Protein AF-A0A9D4DBZ0-F1 (afdb_monomer_lite)

Secondary structure (DSSP, 8-state):
-HHHHHHHHHHHHHHHHHHHHHHHHHHHHHHHHHHHHHHHHHHHHHH-TTTSSGGGS-TTT---SEEEEE-TTS-EEEEEE-HHHHHHHSS--------------------------------------------------PPPPGGGGG-SS--HHHHHHHHHHHHHHHHHHHHHHHHHHHHHHHHHHHHHHHHHHHHHHHT-

Structure (mmCIF, N/CA/C/O backbone):
data_AF-A0A9D4DBZ0-F1
#
_entry.id   AF-A0A9D4DBZ0-F1
#
loop_
_atom_site.group_PDB
_atom_site.id
_atom_site.type_symbol
_atom_site.label_atom_id
_atom_site.label_alt_id
_atom_site.label_comp_id
_atom_site.label_asym_id
_atom_site.label_entity_id
_atom_site.label_seq_id
_atom_site.pdbx_PDB_ins_code
_atom_site.Cartn_x
_atom_site.Cartn_y
_atom_site.Cartn_z
_atom_site.occupancy
_atom_site.B_iso_or_equiv
_atom_site.auth_seq_id
_atom_site.auth_comp_id
_atom_site.auth_asym_id
_atom_site.auth_atom_id
_atom_site.pdbx_PDB_model_num
ATOM 1 N N . MET A 1 1 ? -20.854 -2.679 34.963 1.00 77.31 1 MET A N 1
ATOM 2 C CA . MET A 1 1 ? -20.538 -1.425 34.238 1.00 77.31 1 MET A CA 1
ATOM 3 C C . MET A 1 1 ? -19.042 -1.269 33.956 1.00 77.31 1 MET A C 1
ATOM 5 O O . MET A 1 1 ? -18.694 -0.855 32.855 1.00 77.31 1 MET A O 1
ATOM 9 N N . ASP A 1 2 ? -18.168 -1.607 34.908 1.00 85.31 2 ASP A N 1
ATOM 10 C CA . ASP A 1 2 ? -16.726 -1.326 34.812 1.00 85.31 2 ASP A CA 1
ATOM 11 C C . ASP A 1 2 ? -15.999 -2.065 33.683 1.00 85.31 2 ASP A C 1
ATOM 13 O O . ASP A 1 2 ? -15.123 -1.484 33.045 1.00 85.31 2 ASP A O 1
ATOM 17 N N . ASP A 1 3 ? -16.391 -3.300 33.372 1.00 90.06 3 ASP A N 1
ATOM 18 C CA . ASP A 1 3 ? -15.728 -4.081 32.318 1.00 90.06 3 ASP A CA 1
ATOM 19 C C . ASP A 1 3 ? -15.963 -3.499 30.916 1.00 90.06 3 ASP A C 1
ATOM 21 O O . ASP A 1 3 ? -15.026 -3.400 30.128 1.00 90.06 3 ASP A O 1
ATOM 25 N N . VAL A 1 4 ? -17.170 -2.992 30.636 1.00 90.81 4 VAL A N 1
ATOM 26 C CA . VAL A 1 4 ? -17.481 -2.310 29.364 1.00 90.81 4 VAL A CA 1
ATOM 27 C C . VAL A 1 4 ? -16.692 -1.006 29.236 1.00 90.81 4 VAL A C 1
ATOM 29 O O . VAL A 1 4 ? -16.272 -0.643 28.142 1.00 90.81 4 VAL A O 1
ATOM 32 N N . CYS A 1 5 ? -16.461 -0.290 30.342 1.00 90.56 5 CYS A N 1
ATOM 33 C CA . CYS A 1 5 ? -15.616 0.905 30.329 1.00 90.56 5 CYS A CA 1
ATOM 34 C C . CYS A 1 5 ? -14.161 0.559 29.985 1.00 90.56 5 CYS A C 1
ATOM 36 O O . CYS A 1 5 ? -13.597 1.195 29.101 1.00 90.56 5 CYS A O 1
ATOM 38 N N . LYS A 1 6 ? -13.594 -0.482 30.610 1.00 94.25 6 LYS A N 1
ATOM 39 C CA . LYS A 1 6 ? -12.229 -0.949 30.314 1.00 94.25 6 LYS A CA 1
ATOM 40 C C . LYS A 1 6 ? -12.078 -1.404 28.863 1.00 94.25 6 LYS A C 1
ATOM 42 O O . LYS A 1 6 ? -11.065 -1.110 28.227 1.00 94.25 6 LYS A O 1
ATOM 47 N N . GLU A 1 7 ? -13.073 -2.109 28.326 1.00 92.94 7 GLU A N 1
ATOM 48 C CA . GLU A 1 7 ? -13.046 -2.539 26.927 1.00 92.94 7 GLU A CA 1
ATOM 49 C C . GLU A 1 7 ? -13.121 -1.340 25.972 1.00 92.94 7 GLU A C 1
ATOM 51 O O . GLU A 1 7 ? -12.382 -1.290 24.991 1.00 92.94 7 GLU A O 1
ATOM 56 N N . LEU A 1 8 ? -13.950 -0.340 26.285 1.00 93.62 8 LEU A N 1
ATOM 57 C CA . LEU A 1 8 ? -14.052 0.887 25.499 1.00 93.62 8 LEU A CA 1
ATOM 58 C C . LEU A 1 8 ? -12.714 1.641 25.455 1.00 93.62 8 LEU A C 1
ATOM 60 O O . LEU A 1 8 ? -12.279 2.048 24.378 1.00 93.62 8 LEU A O 1
ATOM 64 N N . ASP A 1 9 ? -12.042 1.773 26.600 1.00 95.88 9 ASP A N 1
ATOM 65 C CA . ASP A 1 9 ? -10.727 2.413 26.691 1.00 95.88 9 ASP A CA 1
ATOM 66 C C . ASP A 1 9 ? -9.676 1.630 25.889 1.00 95.88 9 ASP A C 1
ATOM 68 O O . ASP A 1 9 ? -8.886 2.218 25.151 1.00 95.88 9 ASP A O 1
ATOM 72 N N . THR A 1 10 ? -9.719 0.296 25.953 1.00 95.88 10 THR A N 1
ATOM 73 C CA . THR A 1 10 ? -8.821 -0.579 25.180 1.00 95.88 10 THR A CA 1
ATOM 74 C C . THR A 1 10 ? -9.005 -0.382 23.673 1.00 95.88 10 THR A C 1
ATOM 76 O O . THR A 1 10 ? -8.023 -0.226 22.950 1.00 95.88 10 THR A O 1
ATOM 79 N N . VAL A 1 11 ? -10.253 -0.324 23.192 1.00 95.94 11 VAL A N 1
ATOM 80 C CA . VAL A 1 11 ? -10.560 -0.090 21.769 1.00 95.94 11 VAL A CA 1
ATOM 81 C C . VAL A 1 11 ? -10.078 1.287 21.311 1.00 95.94 11 VAL A C 1
ATOM 83 O O . VAL A 1 11 ? -9.561 1.418 20.203 1.00 95.94 11 VAL A O 1
ATOM 86 N N . VAL A 1 12 ? -10.210 2.316 22.151 1.00 96.06 12 VAL A N 1
ATOM 87 C CA . VAL A 1 12 ? -9.731 3.670 21.831 1.00 96.06 12 VAL A CA 1
ATOM 88 C C . VAL A 1 12 ? -8.207 3.710 21.723 1.00 96.06 12 VAL A C 1
ATOM 90 O O . VAL A 1 12 ? -7.678 4.308 20.785 1.00 96.06 12 VAL A O 1
ATOM 93 N N . LEU A 1 13 ? -7.491 3.054 22.639 1.00 96.50 13 LEU A N 1
ATOM 94 C CA . LEU A 1 13 ? -6.032 2.956 22.568 1.00 96.50 13 LEU A CA 1
ATOM 95 C C . LEU A 1 13 ? -5.583 2.232 21.293 1.00 96.50 13 LEU A C 1
ATOM 97 O O . LEU A 1 13 ? -4.720 2.732 20.571 1.00 96.50 13 LEU A O 1
ATOM 101 N N . GLU A 1 14 ? -6.219 1.103 20.970 1.00 95.88 14 GLU A N 1
ATOM 102 C CA . GLU A 1 14 ? -5.941 0.350 19.744 1.00 95.88 14 GLU A CA 1
ATOM 103 C C . GLU A 1 14 ? -6.233 1.177 18.481 1.00 95.88 14 GLU A C 1
ATOM 105 O O . GLU A 1 14 ? -5.479 1.125 17.504 1.00 95.88 14 GLU A O 1
ATOM 110 N N . PHE A 1 15 ? -7.295 1.986 18.502 1.00 96.88 15 PHE A N 1
ATOM 111 C CA . PHE A 1 15 ? -7.640 2.891 17.410 1.00 96.88 15 PHE A CA 1
ATOM 112 C C . PHE A 1 15 ? -6.545 3.935 17.174 1.00 96.88 15 PHE A C 1
ATOM 114 O O . PHE A 1 15 ? -6.101 4.100 16.039 1.00 96.88 15 PHE A O 1
ATOM 121 N N . PHE A 1 16 ? -6.067 4.611 18.224 1.00 97.62 16 PHE A N 1
ATOM 122 C CA . PHE A 1 16 ? -5.008 5.617 18.084 1.00 97.62 16 PHE A CA 1
ATOM 123 C C . PHE A 1 16 ? -3.669 5.016 17.652 1.00 97.62 16 PHE A C 1
ATOM 125 O O . PHE A 1 16 ? -2.957 5.626 16.850 1.00 97.62 16 PHE A O 1
ATOM 132 N N . GLN A 1 17 ? -3.344 3.810 18.121 1.00 96.69 17 GLN A N 1
ATOM 133 C CA . GLN A 1 17 ? -2.160 3.094 17.656 1.00 96.69 17 GLN A CA 1
ATOM 134 C C . GLN A 1 17 ? -2.272 2.764 16.161 1.00 96.69 17 GLN A C 1
ATOM 136 O O . GLN A 1 17 ? -1.402 3.143 15.381 1.00 96.69 17 GLN A O 1
ATOM 141 N N . THR A 1 18 ? -3.399 2.182 15.741 1.00 94.56 18 THR A N 1
ATOM 142 C CA . THR A 1 18 ? -3.659 1.864 14.326 1.00 94.56 18 THR A CA 1
ATOM 143 C C . THR A 1 18 ? -3.654 3.121 13.448 1.00 94.56 18 THR A C 1
ATOM 145 O O . THR A 1 18 ? -3.205 3.086 12.304 1.00 94.56 18 THR A O 1
ATOM 148 N N . LEU A 1 19 ? -4.143 4.250 13.968 1.00 97.44 19 LEU A N 1
ATOM 149 C CA . LEU A 1 19 ? -4.155 5.528 13.259 1.00 97.44 19 LEU A CA 1
ATOM 150 C C . LEU A 1 19 ? -2.736 6.074 13.055 1.00 97.44 19 LEU A C 1
ATOM 152 O O . LEU A 1 19 ? -2.432 6.620 11.997 1.00 97.44 19 LEU A O 1
ATOM 156 N N . THR A 1 20 ? -1.868 5.901 14.050 1.00 97.62 20 THR A N 1
ATOM 157 C CA . THR A 1 20 ? -0.453 6.277 13.947 1.00 97.62 20 THR A CA 1
ATOM 158 C C . THR A 1 20 ? 0.241 5.438 12.875 1.00 97.62 20 THR A C 1
ATOM 160 O O . THR A 1 20 ? 0.857 5.999 11.969 1.00 97.62 20 THR A O 1
ATOM 163 N N . ASP A 1 21 ? 0.043 4.117 12.901 1.00 95.62 21 ASP A N 1
ATOM 164 C CA . ASP A 1 21 ? 0.584 3.200 11.890 1.00 95.62 21 ASP A CA 1
ATOM 165 C C . ASP A 1 21 ? 0.079 3.551 10.479 1.00 95.62 21 ASP A C 1
ATOM 167 O O . ASP A 1 21 ? 0.836 3.521 9.507 1.00 95.62 21 ASP A O 1
ATOM 171 N N . PHE A 1 22 ? -1.196 3.937 10.360 1.00 96.62 22 PHE A N 1
ATOM 172 C CA . PHE A 1 22 ? -1.794 4.380 9.100 1.00 96.62 22 PHE A CA 1
ATOM 173 C C . PHE A 1 22 ? -1.080 5.605 8.521 1.00 96.62 22 PHE A C 1
ATOM 175 O O . PHE A 1 22 ? -0.760 5.609 7.332 1.00 96.62 22 PHE A O 1
ATOM 182 N N . TYR A 1 23 ? -0.805 6.626 9.338 1.00 97.50 23 TYR A N 1
ATOM 183 C CA . TYR A 1 23 ? -0.098 7.819 8.869 1.00 97.50 23 TYR A CA 1
ATOM 184 C C . TYR A 1 23 ? 1.347 7.519 8.468 1.00 97.50 23 TYR A C 1
ATOM 186 O O . TYR A 1 23 ? 1.793 8.000 7.426 1.00 97.50 23 TYR A O 1
ATOM 194 N N . MET A 1 24 ? 2.053 6.682 9.235 1.00 96.81 24 MET A N 1
ATOM 195 C CA . MET A 1 24 ? 3.421 6.271 8.900 1.00 96.81 24 MET A CA 1
ATOM 196 C C . MET A 1 24 ? 3.479 5.526 7.558 1.00 96.81 24 MET A C 1
ATOM 198 O O . MET A 1 24 ? 4.320 5.819 6.707 1.00 96.81 24 MET A O 1
ATOM 202 N N . GLU A 1 25 ? 2.559 4.586 7.325 1.00 94.81 25 GLU A N 1
ATOM 203 C CA . GLU A 1 25 ? 2.527 3.841 6.064 1.00 94.81 25 GLU A CA 1
ATOM 204 C C . GLU A 1 25 ? 2.063 4.729 4.892 1.00 94.81 25 GLU A C 1
ATOM 206 O O . GLU A 1 25 ? 2.541 4.569 3.770 1.00 94.81 25 GLU A O 1
ATOM 211 N N . GLN A 1 26 ? 1.195 5.718 5.137 1.00 96.44 26 GLN A N 1
ATOM 212 C CA . GLN A 1 26 ? 0.797 6.705 4.130 1.00 96.44 26 GLN A CA 1
ATOM 213 C C . GLN A 1 26 ? 1.967 7.604 3.698 1.00 96.44 26 GLN A C 1
ATOM 215 O O . GLN A 1 26 ? 2.099 7.912 2.509 1.00 96.44 26 GLN A O 1
ATOM 220 N N . GLU A 1 27 ? 2.822 8.016 4.633 1.00 97.38 27 GLU A N 1
ATOM 221 C CA . GLU A 1 27 ? 4.031 8.785 4.326 1.00 97.38 27 GLU A CA 1
ATOM 222 C C . GLU A 1 27 ? 4.986 7.969 3.448 1.00 97.38 27 GLU A C 1
ATOM 224 O O . GLU A 1 27 ? 5.351 8.408 2.354 1.00 97.38 27 GLU A O 1
ATOM 229 N N . LYS A 1 28 ? 5.274 6.728 3.851 1.00 95.75 28 LYS A N 1
ATOM 230 C CA . LYS A 1 28 ? 6.096 5.774 3.091 1.00 95.75 28 LYS A CA 1
ATOM 231 C C . LYS A 1 28 ? 5.542 5.492 1.688 1.00 95.75 28 LYS A C 1
ATOM 233 O O . LYS A 1 28 ? 6.294 5.444 0.707 1.00 95.75 28 LYS A O 1
ATOM 238 N N . LEU A 1 29 ? 4.224 5.336 1.557 1.00 96.12 29 LEU A N 1
ATOM 239 C CA . LEU A 1 29 ? 3.552 5.228 0.261 1.00 96.12 29 LEU A CA 1
ATOM 240 C C . LEU A 1 29 ? 3.847 6.460 -0.608 1.00 96.12 29 LEU A C 1
ATOM 242 O O . LEU A 1 29 ? 4.199 6.330 -1.781 1.00 96.12 29 LEU A O 1
ATOM 246 N N . GLY A 1 30 ? 3.729 7.656 -0.028 1.00 97.12 30 GLY A N 1
ATOM 247 C CA . GLY A 1 30 ? 3.997 8.919 -0.708 1.00 97.12 30 GLY A CA 1
ATOM 248 C C . GLY A 1 30 ? 5.454 9.070 -1.149 1.00 97.12 30 GLY A C 1
ATOM 249 O O . GLY A 1 30 ? 5.710 9.528 -2.263 1.00 97.12 30 GLY A O 1
ATOM 250 N N . GLU A 1 31 ? 6.412 8.679 -0.313 1.00 97.25 31 GLU A N 1
ATOM 251 C CA . GLU A 1 31 ? 7.843 8.722 -0.633 1.00 97.25 31 GLU A CA 1
ATOM 252 C C . GLU A 1 31 ? 8.206 7.786 -1.788 1.00 97.25 31 GLU A C 1
ATOM 254 O O . GLU A 1 31 ? 8.810 8.219 -2.775 1.00 97.25 31 GLU A O 1
ATOM 259 N N . THR A 1 32 ? 7.783 6.521 -1.705 1.00 96.00 32 THR A N 1
ATOM 260 C CA . THR A 1 32 ? 8.048 5.530 -2.760 1.00 96.00 32 THR A CA 1
ATOM 261 C C . THR A 1 32 ? 7.405 5.935 -4.084 1.00 96.00 32 THR A C 1
ATOM 263 O O . THR A 1 32 ? 8.048 5.845 -5.129 1.00 96.00 32 THR A O 1
ATOM 266 N N . LEU A 1 33 ? 6.186 6.486 -4.047 1.00 97.31 33 LEU A N 1
ATOM 267 C CA . LEU A 1 33 ? 5.501 6.975 -5.241 1.00 97.31 33 LEU A CA 1
ATOM 268 C C . LEU A 1 33 ? 6.254 8.143 -5.894 1.00 97.31 33 LEU A C 1
ATOM 270 O O . LEU A 1 33 ? 6.448 8.152 -7.111 1.00 97.31 33 LEU A O 1
ATOM 274 N N . LYS A 1 34 ? 6.709 9.121 -5.099 1.00 98.12 34 LYS A N 1
ATOM 275 C CA . LYS A 1 34 ? 7.508 10.253 -5.599 1.00 98.12 34 LYS A CA 1
ATOM 276 C C . LYS A 1 34 ? 8.813 9.771 -6.231 1.00 98.12 34 LYS A C 1
ATOM 278 O O . LYS A 1 34 ? 9.145 10.217 -7.329 1.00 98.12 34 LYS A O 1
ATOM 283 N N . SER A 1 35 ? 9.518 8.845 -5.576 1.00 97.12 35 SER A N 1
ATOM 284 C CA . SER A 1 35 ? 10.743 8.239 -6.115 1.00 97.12 35 SER A CA 1
ATOM 285 C C . SER A 1 35 ? 10.480 7.528 -7.445 1.00 97.12 35 SER A C 1
ATOM 287 O O . SER A 1 35 ? 11.157 7.804 -8.439 1.00 97.12 35 SER A O 1
ATOM 289 N N . GLY A 1 36 ? 9.432 6.700 -7.509 1.00 96.62 36 GLY A N 1
ATOM 290 C CA . GLY A 1 36 ? 9.048 5.970 -8.716 1.00 96.62 36 GLY A CA 1
ATOM 291 C C . GLY A 1 36 ? 8.726 6.893 -9.891 1.00 96.62 36 GLY A C 1
ATOM 292 O O . GLY A 1 36 ? 9.236 6.685 -10.996 1.00 96.62 36 GLY A O 1
ATOM 293 N N . LEU A 1 37 ? 7.957 7.961 -9.653 1.00 96.12 37 LEU A N 1
ATOM 294 C CA . LEU A 1 37 ? 7.622 8.972 -10.664 1.00 96.12 37 LEU A CA 1
ATOM 295 C C . LEU A 1 37 ? 8.847 9.783 -11.117 1.00 96.12 37 LEU A C 1
ATOM 297 O O . LEU A 1 37 ? 8.998 10.070 -12.311 1.00 96.12 37 LEU A O 1
ATOM 301 N N . LEU A 1 38 ? 9.746 10.133 -10.195 1.00 96.69 38 LEU A N 1
ATOM 302 C CA . LEU A 1 38 ? 10.986 10.842 -10.514 1.00 96.69 38 LEU A CA 1
ATOM 303 C C . LEU A 1 38 ? 11.916 9.974 -11.371 1.00 96.69 38 LEU A C 1
ATOM 305 O O . LEU A 1 38 ? 12.432 10.434 -12.391 1.00 96.69 38 LEU A O 1
ATOM 309 N N . ASN A 1 39 ? 12.098 8.709 -10.996 1.00 95.25 39 ASN A N 1
ATOM 310 C CA . ASN A 1 39 ? 12.925 7.753 -11.728 1.00 95.25 39 ASN A CA 1
ATOM 311 C C . ASN A 1 39 ? 12.340 7.432 -13.113 1.00 95.25 39 ASN A C 1
ATOM 313 O O . ASN A 1 39 ? 13.080 7.387 -14.099 1.00 95.25 39 ASN A O 1
ATOM 317 N N . MET A 1 40 ? 11.012 7.350 -13.232 1.00 93.19 40 MET A N 1
ATOM 318 C CA . MET A 1 40 ? 10.332 7.260 -14.528 1.00 93.19 40 MET A CA 1
ATOM 319 C C . MET A 1 40 ? 10.620 8.488 -15.403 1.00 93.19 40 MET A C 1
ATOM 321 O O . MET A 1 40 ? 10.917 8.363 -16.591 1.00 93.19 40 MET A O 1
ATOM 325 N N . SER A 1 41 ? 10.578 9.686 -14.815 1.00 93.44 41 SER A N 1
ATOM 326 C CA . SER A 1 41 ? 10.865 10.939 -15.523 1.00 93.44 41 SER A CA 1
ATOM 327 C C . SER A 1 41 ? 12.320 11.001 -16.001 1.00 93.44 41 SER A C 1
ATOM 329 O O . SER A 1 41 ? 12.577 11.365 -17.149 1.00 93.44 41 SER A O 1
ATOM 331 N N . ARG A 1 42 ? 13.276 10.558 -15.171 1.00 93.44 42 ARG A N 1
ATOM 332 C CA . ARG A 1 42 ? 14.695 10.414 -15.546 1.00 93.44 42 ARG A CA 1
ATOM 333 C C . ARG A 1 42 ? 14.890 9.425 -16.696 1.00 93.44 42 ARG A C 1
ATOM 335 O O . ARG A 1 42 ? 15.644 9.713 -17.623 1.00 93.44 42 ARG A O 1
ATOM 342 N N . ALA A 1 43 ? 14.185 8.292 -16.677 1.00 92.50 43 ALA A N 1
ATOM 343 C CA . ALA A 1 43 ? 14.220 7.327 -17.774 1.00 92.50 43 ALA A CA 1
ATOM 344 C C . ALA A 1 43 ? 13.701 7.934 -19.087 1.00 92.50 43 ALA A C 1
ATOM 346 O O . ALA A 1 43 ? 14.362 7.813 -20.117 1.00 92.50 43 ALA A O 1
ATOM 347 N N . ARG A 1 44 ? 12.573 8.658 -19.049 1.00 91.94 44 ARG A N 1
ATOM 348 C CA . ARG A 1 44 ? 12.021 9.366 -20.222 1.00 91.94 44 ARG A CA 1
ATOM 349 C C . ARG A 1 44 ? 12.951 10.449 -20.749 1.00 91.94 44 ARG A C 1
ATOM 351 O O . ARG A 1 44 ? 13.049 10.625 -21.959 1.00 91.94 44 ARG A O 1
ATOM 358 N N . TYR A 1 45 ? 13.645 11.154 -19.862 1.00 92.25 45 TYR A N 1
ATOM 359 C CA . TYR A 1 45 ? 14.656 12.127 -20.260 1.00 92.25 45 TYR A CA 1
ATOM 360 C C . TYR A 1 45 ? 15.832 11.451 -20.980 1.00 92.25 45 TYR A C 1
ATOM 362 O O . TYR A 1 45 ? 16.261 11.919 -22.030 1.00 92.25 45 TYR A O 1
ATOM 370 N N . SER A 1 46 ? 16.312 10.318 -20.458 1.00 90.06 46 SER A N 1
ATOM 371 C CA . SER A 1 46 ? 17.454 9.597 -21.030 1.00 90.06 46 SER A CA 1
ATOM 372 C C . SER A 1 46 ? 17.137 8.860 -22.334 1.00 90.06 46 SER A C 1
ATOM 374 O O . SER A 1 46 ? 17.999 8.796 -23.204 1.00 90.06 46 SER A O 1
ATOM 376 N N . MET A 1 47 ? 15.953 8.254 -22.460 1.00 87.88 47 MET A N 1
ATOM 377 C CA . MET A 1 47 ? 15.574 7.444 -23.632 1.00 87.88 47 MET A CA 1
ATOM 378 C C . MET A 1 47 ? 14.835 8.245 -24.709 1.00 87.88 47 MET A C 1
ATOM 380 O O . MET A 1 47 ? 14.663 7.764 -25.826 1.00 87.88 47 MET A O 1
ATOM 384 N N . GLY A 1 48 ? 14.364 9.447 -24.376 1.00 85.56 48 GLY A N 1
ATOM 385 C CA . GLY A 1 48 ? 13.431 10.212 -25.192 1.00 85.56 48 GLY A CA 1
ATOM 386 C C . GLY A 1 48 ? 11.974 9.983 -24.778 1.00 85.56 48 GLY A C 1
ATOM 387 O O . GLY A 1 48 ? 11.569 8.916 -24.310 1.00 85.56 48 GLY A O 1
ATOM 388 N N . THR A 1 49 ? 11.151 11.012 -24.968 1.00 79.25 49 THR A N 1
ATOM 389 C CA . THR A 1 49 ? 9.777 11.084 -24.442 1.00 79.25 49 THR A CA 1
ATOM 390 C C . THR A 1 49 ? 8.825 10.024 -25.002 1.00 79.25 49 THR A C 1
ATOM 392 O O . THR A 1 49 ? 7.852 9.696 -24.319 1.00 79.25 49 THR A O 1
ATOM 395 N N . GLN A 1 50 ? 9.134 9.483 -26.187 1.00 82.50 50 GLN A N 1
ATOM 396 C CA . GLN A 1 50 ? 8.372 8.459 -26.920 1.00 82.50 50 GLN A CA 1
ATOM 397 C C . GLN A 1 50 ? 8.779 7.017 -26.580 1.00 82.50 50 GLN A C 1
ATOM 399 O O . GLN A 1 50 ? 8.118 6.065 -26.991 1.00 82.50 50 GLN A O 1
ATOM 404 N N . ALA A 1 51 ? 9.896 6.831 -25.870 1.00 79.38 51 ALA A N 1
ATOM 405 C CA . ALA A 1 51 ? 10.440 5.502 -25.613 1.00 79.38 51 ALA A CA 1
ATOM 406 C C . ALA A 1 51 ? 9.683 4.768 -24.499 1.00 79.38 51 ALA A C 1
ATOM 408 O O . ALA A 1 51 ? 9.446 3.574 -24.619 1.00 79.38 51 ALA A O 1
ATOM 409 N N . VAL A 1 52 ? 9.262 5.478 -23.448 1.00 82.38 52 VAL A N 1
ATOM 410 C CA . VAL A 1 52 ? 8.461 4.926 -22.343 1.00 82.38 52 VAL A CA 1
ATOM 411 C C . VAL A 1 52 ? 7.034 5.448 -22.490 1.00 82.38 52 VAL A C 1
ATOM 413 O O . VAL A 1 52 ? 6.681 6.502 -21.960 1.00 82.38 52 VAL A O 1
ATOM 416 N N . THR A 1 53 ? 6.241 4.779 -23.324 1.00 85.06 53 THR A N 1
ATOM 417 C CA . THR A 1 53 ? 4.839 5.122 -23.620 1.00 85.06 53 THR A CA 1
ATOM 418 C C . THR A 1 53 ? 4.015 3.844 -23.751 1.00 85.06 53 THR A C 1
ATOM 420 O O . THR A 1 53 ? 4.561 2.788 -24.065 1.00 85.06 53 THR A O 1
ATOM 423 N N . ILE A 1 54 ? 2.707 3.945 -23.500 1.00 85.44 54 ILE A N 1
ATOM 424 C CA . ILE A 1 54 ? 1.761 2.818 -23.514 1.00 85.44 54 ILE A CA 1
ATOM 425 C C . ILE A 1 54 ? 1.778 2.078 -24.859 1.00 85.44 54 ILE A C 1
ATOM 427 O O . ILE A 1 54 ? 1.676 0.859 -24.867 1.00 85.44 54 ILE A O 1
ATOM 431 N N . ASP A 1 55 ? 2.025 2.773 -25.971 1.00 86.25 55 ASP A N 1
ATOM 432 C CA . ASP A 1 55 ? 2.119 2.180 -27.315 1.00 86.25 55 ASP A CA 1
ATOM 433 C C . ASP A 1 55 ? 3.217 1.113 -27.459 1.00 86.25 55 ASP A C 1
ATOM 435 O O . ASP A 1 55 ? 3.197 0.323 -28.400 1.00 86.25 55 ASP A O 1
ATOM 439 N N . LYS A 1 56 ? 4.207 1.090 -26.554 1.00 84.50 56 LYS A N 1
ATOM 440 C CA . LYS A 1 56 ? 5.253 0.055 -26.529 1.00 84.50 56 LYS A CA 1
ATOM 441 C C . LYS A 1 56 ? 4.821 -1.208 -25.792 1.00 84.50 56 LYS A C 1
ATOM 443 O O . LYS A 1 56 ? 5.424 -2.256 -26.003 1.00 84.50 56 LYS A O 1
ATOM 448 N N . CYS A 1 57 ? 3.788 -1.130 -24.958 1.00 85.25 57 CYS A N 1
ATOM 449 C CA . CYS A 1 57 ? 3.272 -2.272 -24.221 1.00 85.25 57 CYS A CA 1
ATOM 450 C C . CYS A 1 57 ? 2.446 -3.169 -25.152 1.00 85.25 57 CYS A C 1
ATOM 452 O O . CYS A 1 57 ? 1.441 -2.747 -25.722 1.00 85.25 57 CYS A O 1
ATOM 454 N N . ASP A 1 58 ? 2.844 -4.433 -25.284 1.00 83.75 58 ASP A N 1
ATOM 455 C CA . ASP A 1 58 ? 2.067 -5.420 -26.033 1.00 83.75 58 ASP A CA 1
ATOM 456 C C . ASP A 1 58 ?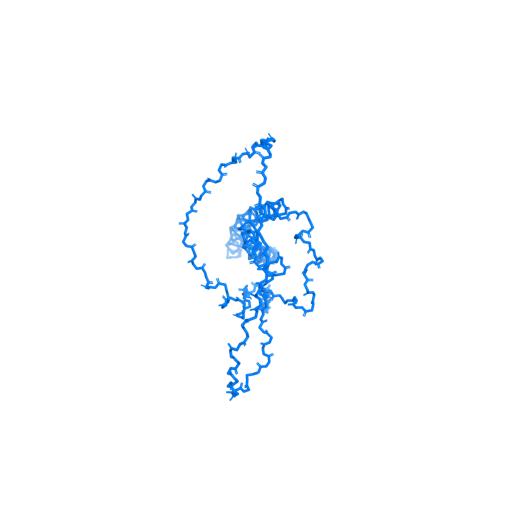 0.902 -5.929 -25.169 1.00 83.75 58 ASP A C 1
ATOM 458 O O . ASP A 1 58 ? 1.072 -6.809 -24.320 1.00 83.75 58 ASP A O 1
ATOM 462 N N . ASN A 1 59 ? -0.298 -5.389 -25.406 1.00 82.75 59 ASN A N 1
ATOM 463 C CA . ASN A 1 59 ? -1.515 -5.763 -24.677 1.00 82.75 59 ASN A CA 1
ATOM 464 C C . ASN A 1 59 ? -1.822 -7.268 -24.742 1.00 82.75 59 ASN A C 1
ATOM 466 O O . ASN A 1 59 ? -2.400 -7.805 -23.801 1.00 82.75 59 ASN A O 1
ATOM 470 N N . SER A 1 60 ? -1.417 -7.973 -25.807 1.00 83.25 60 SER A N 1
ATOM 471 C CA . SER A 1 60 ? -1.640 -9.420 -25.920 1.00 83.25 60 SER A CA 1
ATOM 472 C C . SER A 1 60 ? -0.717 -10.236 -25.009 1.00 83.25 60 SER A C 1
ATOM 474 O O . SER A 1 60 ? -1.008 -11.406 -24.734 1.00 83.25 60 SER A O 1
ATOM 476 N N . LYS A 1 61 ? 0.409 -9.657 -24.581 1.00 79.81 61 LYS A N 1
ATOM 477 C CA . LYS A 1 61 ? 1.406 -10.287 -23.703 1.00 79.81 61 LYS A CA 1
ATOM 478 C C . LYS A 1 61 ? 1.386 -9.715 -22.288 1.00 79.81 61 LYS A C 1
ATOM 480 O O . LYS A 1 61 ? 2.079 -10.244 -21.421 1.00 79.81 61 LYS A O 1
ATOM 485 N N . MET A 1 62 ? 0.606 -8.662 -22.042 1.00 81.75 62 MET A N 1
ATOM 486 C CA . MET A 1 62 ? 0.509 -8.035 -20.734 1.00 81.75 62 MET A CA 1
ATOM 487 C C . MET A 1 62 ? -0.219 -8.941 -19.742 1.00 81.75 62 MET A C 1
ATOM 489 O O . MET A 1 62 ? -1.406 -9.230 -19.874 1.00 81.75 62 MET A O 1
ATOM 493 N N . VAL A 1 63 ? 0.512 -9.370 -18.715 1.00 82.25 63 VAL A N 1
ATOM 494 C CA . VAL A 1 63 ? -0.006 -10.172 -17.605 1.00 82.25 63 VAL A CA 1
ATOM 495 C C . VAL A 1 63 ? 0.288 -9.439 -16.303 1.00 82.25 63 VAL A C 1
ATOM 497 O O . VAL A 1 63 ? 1.358 -8.857 -16.133 1.00 82.25 63 VAL A O 1
ATOM 500 N N . ALA A 1 64 ? -0.661 -9.469 -15.367 1.00 80.88 64 ALA A N 1
ATOM 501 C CA . ALA A 1 64 ? -0.473 -8.880 -14.048 1.00 80.88 64 ALA A CA 1
ATOM 502 C C . ALA A 1 64 ? 0.693 -9.563 -13.312 1.00 80.88 64 ALA A C 1
ATOM 504 O O . ALA A 1 64 ? 0.618 -10.752 -12.984 1.00 80.88 64 ALA A O 1
ATOM 505 N N . ALA A 1 65 ? 1.754 -8.796 -13.042 1.00 76.31 65 ALA A N 1
ATOM 506 C CA . ALA A 1 65 ? 2.931 -9.296 -12.335 1.00 76.31 65 ALA A CA 1
ATOM 507 C C . ALA A 1 65 ? 2.686 -9.503 -10.833 1.00 76.31 65 ALA A C 1
ATOM 509 O O . ALA A 1 65 ? 3.322 -10.338 -10.192 1.00 76.31 65 ALA A O 1
ATOM 510 N N . VAL A 1 66 ? 1.723 -8.765 -10.289 1.00 73.81 66 VAL A N 1
ATOM 511 C CA . VAL A 1 66 ? 1.301 -8.816 -8.893 1.00 73.81 66 VAL A CA 1
ATOM 512 C C . VAL A 1 66 ? -0.189 -9.109 -8.869 1.00 73.81 66 VAL A C 1
ATOM 514 O O . VAL A 1 66 ? -0.961 -8.491 -9.603 1.00 73.81 66 VAL A O 1
ATOM 517 N N . LYS A 1 67 ? -0.600 -10.043 -8.011 1.00 79.56 67 LYS A N 1
ATOM 518 C CA . LYS A 1 67 ? -2.010 -10.297 -7.719 1.00 79.56 67 LYS A CA 1
ATOM 519 C C . LYS A 1 67 ? -2.239 -10.139 -6.228 1.00 79.56 67 LYS A C 1
ATOM 521 O O . LYS A 1 67 ? -1.431 -10.579 -5.412 1.00 79.56 67 LYS A O 1
ATOM 526 N N . VAL A 1 68 ? -3.366 -9.531 -5.895 1.00 74.25 68 VAL A N 1
ATOM 527 C CA . VAL A 1 68 ? -3.798 -9.320 -4.520 1.00 74.25 68 VAL A CA 1
ATOM 528 C C . VAL A 1 68 ? -5.056 -10.143 -4.299 1.00 74.25 68 VAL A C 1
ATOM 530 O O . VAL A 1 68 ? -5.980 -10.095 -5.113 1.00 74.25 68 VAL A O 1
ATOM 533 N N . LYS A 1 69 ? -5.075 -10.937 -3.229 1.00 76.62 69 LYS A N 1
ATOM 534 C CA . LYS A 1 69 ? -6.257 -11.696 -2.817 1.00 76.62 69 LYS A CA 1
ATOM 535 C C . LYS A 1 69 ? -6.896 -11.038 -1.601 1.00 76.62 69 LYS A C 1
ATOM 537 O O . LYS A 1 69 ? -6.213 -10.489 -0.740 1.00 76.62 69 LYS A O 1
ATOM 542 N N . VAL A 1 70 ? -8.217 -11.114 -1.546 1.00 74.94 70 VAL A N 1
ATOM 543 C CA . VAL A 1 70 ? -9.013 -10.680 -0.398 1.00 74.94 70 VAL A CA 1
ATOM 544 C C . VAL A 1 70 ? -9.421 -11.941 0.357 1.00 74.94 70 VAL A C 1
ATOM 546 O O . VAL A 1 70 ? -9.945 -12.866 -0.267 1.00 74.94 70 VAL A O 1
ATOM 549 N N . SER A 1 71 ? -9.132 -12.020 1.657 1.00 75.06 71 SER A N 1
ATOM 550 C CA . SER A 1 71 ? -9.655 -13.105 2.499 1.00 75.06 71 SER A CA 1
ATOM 551 C C . SER A 1 71 ? -11.117 -12.843 2.860 1.00 75.06 71 SER A C 1
ATOM 553 O O . SER A 1 71 ? -11.606 -11.718 2.760 1.00 75.06 71 SER A O 1
ATOM 555 N N . HIS A 1 72 ? -11.802 -13.896 3.305 1.00 61.31 72 HIS A N 1
ATOM 556 C CA . HIS A 1 72 ? -13.177 -13.850 3.796 1.00 61.31 72 HIS A CA 1
ATOM 557 C C . HIS A 1 72 ? -13.371 -12.875 4.970 1.00 61.31 72 HIS A C 1
ATOM 559 O O . HIS A 1 72 ? -14.456 -12.322 5.108 1.00 61.31 72 HIS A O 1
ATOM 565 N N . ASP A 1 73 ? -12.313 -12.564 5.727 1.00 60.19 73 ASP A N 1
ATOM 566 C CA . ASP A 1 73 ? -12.340 -11.562 6.806 1.00 60.19 73 ASP A CA 1
ATOM 567 C C . ASP A 1 73 ? -12.213 -10.113 6.292 1.00 60.19 73 ASP A C 1
ATOM 569 O O . ASP A 1 73 ? -11.873 -9.200 7.044 1.00 60.19 73 ASP A O 1
ATOM 573 N N . ASN A 1 74 ? -12.406 -9.896 4.984 1.00 59.97 74 ASN A N 1
ATOM 574 C CA . ASN A 1 74 ? -12.193 -8.641 4.254 1.00 59.97 74 ASN A CA 1
ATOM 575 C C . ASN A 1 74 ? -10.765 -8.067 4.345 1.00 59.97 74 ASN A C 1
ATOM 577 O O . ASN A 1 74 ? -10.478 -7.030 3.754 1.00 59.97 74 ASN A O 1
ATOM 581 N N . GLN A 1 75 ? -9.844 -8.752 5.026 1.00 57.28 75 GLN A N 1
ATOM 582 C CA . GLN A 1 75 ? -8.434 -8.390 5.074 1.00 57.28 75 GLN A CA 1
ATOM 583 C C . GLN A 1 75 ? -7.755 -8.749 3.751 1.00 57.28 75 GLN A C 1
ATOM 585 O O . GLN A 1 75 ? -7.817 -9.891 3.274 1.00 57.28 75 GLN A O 1
ATOM 590 N N . LEU A 1 76 ? -7.069 -7.771 3.163 1.00 56.81 76 LEU A N 1
ATOM 591 C CA . LEU A 1 76 ? -6.294 -7.927 1.943 1.00 56.81 76 LEU A CA 1
ATOM 592 C C . LEU A 1 76 ? -5.052 -8.755 2.276 1.00 56.81 76 LEU A C 1
ATOM 594 O O . LEU A 1 76 ? -4.068 -8.262 2.830 1.00 56.81 76 LEU A O 1
ATOM 598 N N . THR A 1 77 ? -5.128 -10.054 2.012 1.00 52.94 77 THR A N 1
ATOM 599 C CA . THR A 1 77 ? -4.137 -11.029 2.460 1.00 52.94 77 THR A CA 1
ATOM 600 C C . THR A 1 77 ? -3.379 -11.569 1.265 1.00 52.94 77 THR A C 1
ATOM 602 O O . THR A 1 77 ? -3.897 -12.245 0.375 1.00 52.94 77 THR A O 1
ATOM 605 N N . SER A 1 78 ? -2.081 -11.298 1.323 1.00 49.69 78 SER A N 1
ATOM 606 C CA . SER A 1 78 ? -1.029 -11.704 0.406 1.00 49.69 78 SER A CA 1
ATOM 607 C C . SER A 1 78 ? -0.946 -10.888 -0.888 1.00 49.69 78 SER A C 1
ATOM 609 O O . SER A 1 78 ? -1.664 -11.089 -1.868 1.00 49.69 78 SER A O 1
ATOM 611 N N . PHE A 1 79 ? 0.036 -9.989 -0.876 1.00 54.94 79 PHE A N 1
ATOM 612 C CA . PHE A 1 79 ? 0.792 -9.609 -2.054 1.00 54.94 79 PHE A CA 1
ATOM 613 C C . PHE A 1 79 ? 1.578 -10.851 -2.489 1.00 54.94 79 PHE A C 1
ATOM 615 O O . PHE A 1 79 ? 2.601 -11.186 -1.895 1.00 54.94 79 PHE A O 1
ATOM 622 N N . LYS A 1 80 ? 1.051 -11.611 -3.453 1.00 55.28 80 LYS A N 1
ATOM 623 C CA . LYS A 1 80 ? 1.822 -12.696 -4.064 1.00 55.28 80 LYS A CA 1
ATOM 624 C C . LYS A 1 80 ? 2.331 -12.192 -5.405 1.00 55.28 80 LYS A C 1
ATOM 626 O O . LYS A 1 80 ? 1.518 -12.036 -6.326 1.00 55.28 80 LYS A O 1
ATOM 631 N N . PRO A 1 81 ? 3.639 -11.909 -5.536 1.00 55.34 81 PRO A N 1
ATOM 632 C CA . PRO A 1 81 ? 4.210 -11.760 -6.859 1.00 55.34 81 PRO A CA 1
ATOM 633 C C . PRO A 1 81 ? 3.961 -13.062 -7.628 1.00 55.34 81 PRO A C 1
ATOM 635 O O . PRO A 1 81 ? 3.921 -14.150 -7.046 1.00 55.34 81 PRO A O 1
ATOM 638 N N . ASN A 1 82 ? 3.682 -12.951 -8.924 1.00 54.66 82 ASN A N 1
ATOM 639 C CA . ASN A 1 82 ? 3.432 -14.128 -9.740 1.00 54.66 82 ASN A CA 1
ATOM 640 C C . ASN A 1 82 ? 4.706 -15.007 -9.731 1.00 54.66 82 ASN A C 1
ATOM 642 O O . ASN A 1 82 ? 5.761 -14.507 -10.130 1.00 54.66 82 ASN A O 1
ATOM 646 N N . PRO A 1 83 ? 4.647 -16.274 -9.271 1.00 51.91 83 PRO A N 1
ATOM 647 C CA . PRO A 1 83 ? 5.831 -17.130 -9.153 1.00 51.91 83 PRO A CA 1
ATOM 648 C C . PRO A 1 83 ? 6.568 -17.319 -10.488 1.00 51.91 83 PRO A C 1
ATOM 650 O O . PRO A 1 83 ? 7.791 -17.435 -10.494 1.00 51.91 83 PRO A O 1
ATOM 653 N N . ASP A 1 84 ? 5.854 -17.241 -11.617 1.00 50.53 84 ASP A N 1
ATOM 654 C CA . ASP A 1 84 ? 6.435 -17.330 -12.966 1.00 50.53 84 ASP A CA 1
ATOM 655 C C . ASP A 1 84 ? 7.317 -16.118 -13.345 1.00 50.53 84 ASP A C 1
ATOM 657 O O . ASP A 1 84 ? 8.130 -16.203 -14.267 1.00 50.53 84 ASP A O 1
ATOM 661 N N . LEU A 1 85 ? 7.148 -14.986 -12.651 1.00 49.41 85 LEU A N 1
ATOM 662 C CA . LEU A 1 85 ? 7.902 -13.743 -12.845 1.00 49.41 85 LEU A CA 1
ATOM 663 C C . LEU A 1 85 ? 9.037 -13.586 -11.826 1.00 49.41 85 LEU A C 1
ATOM 665 O O . LEU A 1 85 ? 10.123 -13.176 -12.212 1.00 49.41 85 LEU A O 1
ATOM 669 N N . GLU A 1 86 ? 8.831 -13.937 -10.550 1.00 47.78 86 GLU A N 1
ATOM 670 C CA . GLU A 1 86 ? 9.887 -13.870 -9.516 1.00 47.78 86 GLU A CA 1
ATOM 671 C C . GLU A 1 86 ? 11.117 -14.709 -9.874 1.00 47.78 86 GLU A C 1
ATOM 673 O O . GLU A 1 86 ? 12.239 -14.240 -9.704 1.00 47.78 86 GLU A O 1
ATOM 678 N N . ALA A 1 87 ? 10.920 -15.894 -10.465 1.00 43.12 87 ALA A N 1
ATOM 679 C CA . ALA A 1 87 ? 12.019 -16.756 -10.900 1.00 43.12 87 ALA A CA 1
ATOM 680 C C . ALA A 1 87 ? 12.925 -16.113 -11.972 1.00 43.12 87 ALA A C 1
ATOM 682 O O . ALA A 1 87 ? 14.068 -16.530 -12.124 1.00 43.12 87 ALA A O 1
ATOM 683 N N . GLN A 1 88 ? 12.447 -15.091 -12.694 1.00 42.12 88 GLN A N 1
ATOM 684 C CA . GLN A 1 88 ? 13.242 -14.351 -13.685 1.00 42.12 88 GLN A CA 1
ATOM 685 C C . GLN A 1 88 ? 13.940 -13.116 -13.098 1.00 42.12 88 GLN A C 1
ATOM 687 O O . GLN A 1 88 ? 14.874 -12.604 -13.707 1.00 42.12 88 GLN A O 1
ATOM 692 N N . PHE A 1 89 ? 13.523 -12.635 -11.922 1.00 43.00 89 PHE A N 1
ATOM 693 C CA . PHE A 1 89 ? 14.091 -11.435 -11.295 1.00 43.00 89 PHE A CA 1
ATOM 694 C C . PHE A 1 89 ? 15.287 -11.727 -10.372 1.00 43.00 89 PHE A C 1
ATOM 696 O O . PHE A 1 89 ? 15.969 -10.789 -9.960 1.00 43.00 89 PHE A O 1
ATOM 703 N N . CYS A 1 90 ? 15.563 -12.997 -10.050 1.00 31.08 90 CYS A N 1
ATOM 704 C CA . CYS A 1 90 ? 16.642 -13.380 -9.130 1.00 31.08 90 CYS A CA 1
ATOM 705 C C . CYS A 1 90 ? 18.013 -13.626 -9.788 1.00 31.08 90 CYS A C 1
ATOM 707 O O . CYS A 1 90 ? 19.013 -13.680 -9.075 1.00 31.08 90 CYS A O 1
ATOM 709 N N . GLU A 1 91 ? 18.114 -13.705 -11.115 1.00 33.69 91 GLU A N 1
ATOM 710 C CA . GLU A 1 91 ? 19.406 -13.771 -11.807 1.00 33.69 91 GLU A CA 1
ATOM 711 C C . GLU A 1 91 ? 19.739 -12.410 -12.416 1.00 33.69 91 GLU A C 1
ATOM 713 O O . GLU A 1 91 ? 19.437 -12.160 -13.572 1.00 33.69 91 GLU A O 1
ATOM 718 N N . ILE A 1 92 ? 20.298 -11.508 -11.603 1.00 34.81 92 ILE A N 1
ATOM 719 C CA . ILE A 1 92 ? 21.409 -10.587 -11.920 1.00 34.81 92 ILE A CA 1
ATOM 720 C C . ILE A 1 92 ? 21.718 -9.833 -10.610 1.00 34.81 92 ILE A C 1
ATOM 722 O O . ILE A 1 92 ? 21.259 -8.722 -10.355 1.00 34.81 92 ILE A O 1
ATOM 726 N N . ASN A 1 93 ? 22.515 -10.462 -9.744 1.00 36.72 93 ASN A N 1
ATOM 727 C CA . ASN A 1 93 ? 23.347 -9.717 -8.804 1.00 36.72 93 ASN A CA 1
ATOM 728 C C . ASN A 1 93 ? 24.509 -9.132 -9.618 1.00 36.72 93 ASN A C 1
ATOM 730 O O . ASN A 1 93 ? 25.526 -9.798 -9.802 1.00 36.72 93 ASN A O 1
ATOM 734 N N . LEU A 1 94 ? 24.366 -7.909 -10.135 1.00 35.03 94 LEU A N 1
ATOM 735 C CA . LEU A 1 94 ? 25.539 -7.093 -10.445 1.00 35.03 94 LEU A CA 1
ATOM 736 C C . LEU A 1 94 ? 25.761 -6.160 -9.259 1.00 35.03 94 LEU A C 1
ATOM 738 O O . LEU A 1 94 ? 24.926 -5.310 -8.959 1.00 35.03 94 LEU A O 1
ATOM 742 N N . GLY A 1 95 ? 26.863 -6.422 -8.557 1.00 26.94 95 GLY A N 1
ATOM 743 C CA . GLY A 1 95 ? 27.238 -5.807 -7.296 1.00 26.94 95 GLY A CA 1
ATOM 744 C C . GLY A 1 95 ? 27.161 -4.286 -7.301 1.00 26.94 95 GLY A C 1
ATOM 745 O O . GLY A 1 95 ? 27.370 -3.619 -8.314 1.00 26.94 95 GLY A O 1
ATOM 746 N N . GLY A 1 96 ? 26.862 -3.759 -6.118 1.00 37.09 96 GLY A N 1
ATOM 747 C CA . GLY A 1 96 ? 26.843 -2.335 -5.868 1.00 37.09 96 GLY A CA 1
ATOM 748 C C . GLY A 1 96 ? 28.170 -1.682 -6.227 1.00 37.09 96 GLY A C 1
ATOM 749 O O . GLY A 1 96 ? 29.229 -2.121 -5.789 1.00 37.09 96 GLY A O 1
ATOM 750 N N . GLN A 1 97 ? 28.073 -0.584 -6.965 1.00 31.22 97 GLN A N 1
ATOM 751 C CA . GLN A 1 97 ? 28.839 0.615 -6.675 1.00 31.22 97 GLN A CA 1
ATOM 752 C C . GLN A 1 97 ? 27.910 1.809 -6.867 1.00 31.22 97 GLN A C 1
ATOM 754 O O . GLN A 1 97 ? 27.320 2.001 -7.931 1.00 31.22 97 GLN A O 1
ATOM 759 N N . GLU A 1 98 ? 27.771 2.596 -5.806 1.00 36.91 98 GLU A N 1
ATOM 760 C CA . GLU A 1 98 ? 27.257 3.954 -5.856 1.00 36.91 98 GLU A CA 1
ATOM 761 C C . GLU A 1 98 ? 28.181 4.778 -6.759 1.00 36.91 98 GLU A C 1
ATOM 763 O O . GLU A 1 98 ? 29.189 5.330 -6.325 1.00 36.91 98 GLU A O 1
ATOM 768 N N . SER A 1 99 ? 27.879 4.842 -8.053 1.00 31.17 99 SER A N 1
ATOM 769 C CA . SER A 1 99 ? 28.515 5.823 -8.918 1.00 31.17 99 SER A CA 1
ATOM 770 C C . SER A 1 99 ? 27.761 7.139 -8.770 1.00 31.17 99 SER A C 1
ATOM 772 O O . SER A 1 99 ? 26.683 7.315 -9.346 1.00 31.17 99 SER A O 1
ATOM 774 N N . ASN A 1 100 ? 28.353 8.059 -8.009 1.00 32.75 100 ASN A N 1
ATOM 775 C CA . ASN A 1 100 ? 28.154 9.497 -8.154 1.00 32.75 100 ASN A CA 1
ATOM 776 C C . ASN A 1 100 ? 28.276 9.868 -9.641 1.00 32.75 100 ASN A C 1
ATOM 778 O O . ASN A 1 100 ? 29.374 10.077 -10.153 1.00 32.75 100 ASN A O 1
ATOM 782 N N . PHE A 1 101 ? 27.153 9.938 -10.354 1.00 31.06 101 PHE A N 1
ATOM 783 C CA . PHE A 1 101 ? 27.107 10.582 -11.660 1.00 31.06 101 PHE A CA 1
ATOM 784 C C . PHE A 1 101 ? 26.983 12.086 -11.429 1.00 31.06 101 PHE A C 1
ATOM 786 O O . PHE A 1 101 ? 25.897 12.661 -11.486 1.00 31.06 101 PHE A O 1
ATOM 793 N N . GLU A 1 102 ? 28.121 12.726 -11.157 1.00 34.97 102 GLU A N 1
ATOM 794 C CA . GLU A 1 102 ? 28.246 14.150 -11.430 1.00 34.97 102 GLU A CA 1
ATOM 795 C C . GLU A 1 102 ? 28.050 14.376 -12.931 1.00 34.97 102 GLU A C 1
ATOM 797 O O . GLU A 1 102 ? 28.655 13.741 -13.800 1.00 34.97 102 GLU A O 1
ATOM 802 N N . SER A 1 103 ? 27.144 15.296 -13.228 1.00 43.62 103 SER A N 1
ATOM 803 C CA . SER A 1 103 ? 26.807 15.786 -14.551 1.00 43.62 103 SER A CA 1
ATOM 804 C C . SER A 1 103 ? 28.021 16.421 -15.235 1.00 43.62 103 SER A C 1
ATOM 806 O O . SER A 1 103 ? 28.227 17.631 -15.151 1.00 43.62 103 SER A O 1
ATOM 808 N N . SER A 1 104 ? 28.806 15.635 -15.972 1.00 33.41 104 SER A N 1
ATOM 809 C CA . SER A 1 104 ? 29.793 16.191 -16.899 1.00 33.41 104 SER A CA 1
ATOM 810 C C . SER A 1 104 ? 29.118 16.500 -18.238 1.00 33.41 104 SER A C 1
ATOM 812 O O . SER A 1 104 ? 28.943 15.650 -19.115 1.00 33.41 104 SER A O 1
ATOM 814 N N . ILE A 1 105 ? 28.663 17.747 -18.356 1.00 40.59 105 ILE A N 1
ATOM 815 C CA . ILE A 1 105 ? 28.130 18.369 -19.570 1.00 40.59 105 ILE A CA 1
ATOM 816 C C . ILE A 1 105 ? 29.176 18.237 -20.690 1.00 40.59 105 ILE A C 1
ATOM 818 O O . ILE A 1 105 ? 30.217 18.896 -20.654 1.00 40.59 105 ILE A O 1
ATOM 822 N N . ARG A 1 106 ? 28.917 17.416 -21.718 1.00 50.31 106 ARG A N 1
ATOM 823 C CA . ARG A 1 106 ? 29.789 17.368 -22.904 1.00 50.31 106 ARG A CA 1
ATOM 824 C C . ARG A 1 106 ? 29.653 18.670 -23.692 1.00 50.31 106 ARG A C 1
ATOM 826 O O . ARG A 1 106 ? 28.646 18.903 -24.359 1.00 50.31 106 ARG A O 1
ATOM 833 N N . LYS A 1 107 ? 30.692 19.509 -23.653 1.00 42.00 107 LYS A N 1
ATOM 834 C CA . LYS A 1 107 ? 30.857 20.623 -24.593 1.00 42.00 107 LYS A CA 1
ATOM 835 C C . LYS A 1 107 ? 31.125 20.060 -25.990 1.00 42.00 107 LYS A C 1
ATOM 837 O O . LYS A 1 107 ? 32.052 19.282 -26.197 1.00 42.00 107 LYS A O 1
ATOM 842 N N . ARG A 1 108 ? 30.291 20.463 -26.946 1.00 38.94 108 ARG A N 1
ATOM 843 C CA . ARG A 1 108 ? 30.457 20.194 -28.376 1.00 38.94 108 ARG A CA 1
ATOM 844 C C . ARG A 1 108 ? 31.636 21.011 -28.908 1.00 38.94 108 ARG A C 1
ATOM 846 O O . ARG A 1 108 ? 31.510 22.228 -29.026 1.00 38.94 108 ARG A O 1
ATOM 853 N N . THR A 1 109 ? 32.726 20.353 -29.286 1.00 32.91 109 THR A N 1
ATOM 854 C CA . THR A 1 109 ? 33.784 20.965 -30.104 1.00 32.91 109 THR A CA 1
ATOM 855 C C . THR A 1 109 ? 33.507 20.644 -31.570 1.00 32.91 109 THR A C 1
ATOM 857 O O . THR A 1 109 ? 33.391 19.483 -31.954 1.00 32.91 109 THR A O 1
ATOM 860 N N . VAL A 1 110 ? 33.326 21.688 -32.375 1.00 37.94 110 VAL A N 1
ATOM 861 C CA . VAL A 1 110 ? 33.144 21.629 -33.831 1.00 37.94 110 VAL A CA 1
ATOM 862 C C . VAL A 1 110 ? 34.517 21.741 -34.511 1.00 37.94 110 VAL A C 1
ATOM 864 O O . VAL A 1 110 ? 35.410 22.389 -33.965 1.00 37.94 110 VAL A O 1
ATOM 867 N N . THR A 1 111 ? 34.608 21.214 -35.745 1.00 32.19 111 THR A N 1
ATOM 868 C CA . THR A 1 111 ? 35.666 21.364 -36.785 1.00 32.19 111 THR A CA 1
ATOM 869 C C . THR A 1 111 ? 36.943 20.519 -36.592 1.00 32.19 111 THR A C 1
ATOM 871 O O . THR A 1 111 ? 37.492 20.500 -35.505 1.00 32.19 111 THR A O 1
ATOM 874 N N . ASN A 1 112 ? 37.533 19.826 -37.584 1.00 31.41 112 ASN A N 1
ATOM 875 C CA . ASN A 1 112 ? 37.272 19.635 -39.024 1.00 31.41 112 ASN A CA 1
ATOM 876 C C . ASN A 1 112 ? 38.197 18.506 -39.573 1.00 31.41 112 ASN A C 1
ATOM 878 O O . ASN A 1 112 ? 39.359 18.519 -39.191 1.00 31.41 112 ASN A O 1
ATOM 882 N N . LYS A 1 113 ? 37.711 17.671 -40.524 1.00 32.88 113 LYS A N 1
ATOM 883 C CA . LYS A 1 113 ? 38.401 17.032 -41.699 1.00 32.88 113 LYS A CA 1
ATOM 884 C C . LYS A 1 113 ? 39.710 16.212 -41.484 1.00 32.88 113 LYS A C 1
ATOM 886 O O . LYS A 1 113 ? 40.599 16.660 -40.790 1.00 32.88 113 LYS A O 1
ATOM 891 N N . LYS A 1 114 ? 39.992 15.063 -42.129 1.00 28.47 114 LYS A N 1
ATOM 892 C CA . LYS A 1 114 ? 39.699 14.522 -43.484 1.00 28.47 114 LYS A CA 1
ATOM 893 C C . LYS A 1 114 ? 40.181 13.044 -43.575 1.00 28.47 114 LYS A C 1
ATOM 895 O O . LYS A 1 114 ? 41.243 12.775 -43.033 1.00 28.47 114 LYS A O 1
ATOM 900 N N . ASN A 1 115 ? 39.474 12.239 -44.392 1.00 26.91 115 ASN A N 1
ATOM 901 C CA . ASN A 1 115 ? 39.889 11.099 -45.262 1.00 26.91 115 ASN A CA 1
ATOM 902 C C . ASN A 1 115 ? 40.603 9.873 -44.616 1.00 26.91 115 ASN A C 1
ATOM 904 O O . ASN A 1 115 ? 41.343 10.037 -43.664 1.00 26.91 115 ASN A O 1
ATOM 908 N N . VAL A 1 116 ? 40.471 8.606 -45.042 1.00 31.19 116 VAL A N 1
ATOM 909 C CA . VAL A 1 116 ? 40.341 7.972 -46.372 1.00 31.19 116 VAL A CA 1
ATOM 910 C C . VAL A 1 116 ? 39.696 6.569 -46.221 1.00 31.19 116 VAL A C 1
ATOM 912 O O . VAL A 1 116 ? 39.944 5.876 -45.242 1.00 31.19 116 VAL A O 1
ATOM 915 N N . GLU A 1 117 ? 38.876 6.229 -47.219 1.00 24.19 117 GLU A N 1
ATOM 916 C CA . GLU A 1 117 ? 38.437 4.949 -47.824 1.00 24.19 117 GLU A CA 1
ATOM 917 C C . GLU A 1 117 ? 38.880 3.574 -47.269 1.00 24.19 117 GLU A C 1
ATOM 919 O O . GLU A 1 117 ? 40.040 3.335 -46.950 1.00 24.19 117 GLU A O 1
ATOM 924 N N . GLY A 1 118 ? 37.949 2.609 -47.336 1.00 27.56 118 GLY A N 1
ATOM 925 C CA . GLY A 1 118 ? 38.215 1.172 -47.218 1.00 27.56 118 GLY A CA 1
ATOM 926 C C . GLY A 1 118 ? 36.938 0.337 -47.374 1.00 27.56 118 GLY A C 1
ATOM 927 O O . GLY A 1 118 ? 36.058 0.386 -46.525 1.00 27.56 118 GLY A O 1
ATOM 928 N N . TYR A 1 119 ? 36.830 -0.380 -48.489 1.00 25.17 119 TYR A N 1
ATOM 929 C CA . TYR A 1 119 ? 35.666 -1.102 -49.015 1.00 25.17 119 TYR A CA 1
ATOM 930 C C . TYR A 1 119 ? 35.606 -2.597 -48.582 1.00 25.17 119 TYR A C 1
ATOM 932 O O . TYR A 1 119 ? 36.647 -3.203 -48.358 1.00 25.17 119 TYR A O 1
ATOM 940 N N . VAL A 1 120 ? 34.391 -3.182 -48.658 1.00 25.38 120 VAL A N 1
ATOM 941 C CA . VAL A 1 120 ? 34.028 -4.583 -49.049 1.00 25.38 120 VAL A CA 1
ATOM 942 C C . VAL A 1 120 ? 33.796 -5.694 -47.986 1.00 25.38 120 VAL A C 1
ATOM 944 O O . VAL A 1 120 ? 34.700 -6.136 -47.294 1.00 25.38 120 VAL A O 1
ATOM 947 N N . ASN A 1 121 ? 32.531 -6.167 -48.002 1.00 25.72 121 ASN A N 1
ATOM 948 C CA . ASN A 1 121 ? 31.915 -7.519 -47.934 1.00 25.72 121 ASN A CA 1
ATOM 949 C C . ASN A 1 121 ? 32.504 -8.712 -47.154 1.00 25.72 121 ASN A C 1
ATOM 951 O O . ASN A 1 121 ? 33.684 -9.025 -47.236 1.00 25.72 121 ASN A O 1
ATOM 955 N N . GLY A 1 122 ? 31.562 -9.537 -46.658 1.00 27.91 122 GLY A N 1
ATOM 956 C CA . GLY A 1 122 ? 31.677 -11.004 -46.528 1.00 27.91 122 GLY A CA 1
ATOM 957 C C . GLY A 1 122 ? 30.923 -11.541 -45.304 1.00 27.91 122 GLY A C 1
ATOM 958 O O . GLY A 1 122 ? 31.456 -11.520 -44.207 1.00 27.91 122 GLY A O 1
ATOM 959 N N . SER A 1 123 ? 29.602 -11.733 -45.369 1.00 27.34 123 SER A N 1
ATOM 960 C CA . SER A 1 123 ? 28.904 -13.014 -45.621 1.00 27.34 123 SER A CA 1
ATOM 961 C C . SER A 1 123 ? 29.045 -14.102 -44.538 1.00 27.34 123 SER A C 1
ATOM 963 O O . SER A 1 123 ? 30.104 -14.692 -44.370 1.00 27.34 123 SER A O 1
ATOM 965 N N . SER A 1 124 ? 27.899 -14.406 -43.914 1.00 29.06 124 SER A N 1
ATOM 966 C CA . SER A 1 124 ? 27.374 -15.741 -43.568 1.00 29.06 124 SER A CA 1
ATOM 967 C C . SER A 1 124 ? 28.295 -16.789 -42.926 1.00 29.06 124 SER A C 1
ATOM 969 O O . SER A 1 124 ? 29.074 -17.443 -43.616 1.00 29.06 124 SER A O 1
ATOM 971 N N . HIS A 1 125 ? 28.005 -17.123 -41.665 1.00 29.03 125 HIS A N 1
ATOM 972 C CA . HIS A 1 125 ? 28.087 -18.513 -41.216 1.00 29.03 125 HIS A CA 1
ATOM 973 C C . HIS A 1 125 ? 26.871 -18.846 -40.335 1.00 29.03 125 HIS A C 1
ATOM 975 O O . HIS A 1 125 ? 26.723 -18.343 -39.223 1.00 29.03 125 HIS A O 1
ATOM 981 N N . ILE A 1 126 ? 25.953 -19.603 -40.935 1.00 34.12 126 ILE A N 1
ATOM 982 C CA . ILE A 1 126 ? 24.824 -20.311 -40.330 1.00 34.12 126 ILE A CA 1
ATOM 983 C C . ILE A 1 126 ? 25.230 -21.781 -40.392 1.00 34.12 126 ILE A C 1
ATOM 985 O O . ILE A 1 126 ? 25.565 -22.210 -41.489 1.00 34.12 126 ILE A O 1
ATOM 989 N N . GLU A 1 127 ? 25.202 -22.470 -39.250 1.00 28.34 127 GLU A N 1
ATOM 990 C CA . GLU A 1 127 ? 25.208 -23.931 -38.992 1.00 28.34 127 GLU A CA 1
ATOM 991 C C . GLU A 1 127 ? 25.610 -24.043 -37.493 1.00 28.34 127 GLU A C 1
ATOM 993 O O . GLU A 1 127 ? 26.529 -23.356 -37.061 1.00 28.34 127 GLU A O 1
ATOM 998 N N . ASP A 1 128 ? 24.893 -24.674 -36.557 1.00 29.33 128 ASP A N 1
ATOM 999 C CA . ASP A 1 128 ? 24.078 -25.881 -36.632 1.00 29.33 128 ASP A CA 1
ATOM 1000 C C . ASP A 1 128 ? 22.849 -25.840 -35.705 1.00 29.33 128 ASP A C 1
ATOM 1002 O O . ASP A 1 128 ? 22.885 -25.380 -34.561 1.00 29.33 128 ASP A O 1
ATOM 1006 N N . ILE A 1 129 ? 21.745 -26.371 -36.231 1.00 34.59 129 ILE A N 1
ATOM 1007 C CA . ILE A 1 129 ? 20.495 -26.657 -35.530 1.00 34.59 129 ILE A CA 1
ATOM 1008 C C . ILE A 1 129 ? 20.554 -28.128 -35.103 1.00 34.59 129 ILE A C 1
ATOM 1010 O O . ILE A 1 129 ? 20.324 -29.015 -35.922 1.00 34.59 129 ILE A O 1
ATOM 1014 N N . GLU A 1 130 ? 20.807 -28.401 -33.822 1.00 32.22 130 GLU A N 1
ATOM 1015 C CA . GLU A 1 130 ? 20.528 -29.716 -33.233 1.00 32.22 130 GLU A CA 1
ATOM 1016 C C . GLU A 1 130 ? 19.128 -29.720 -32.607 1.00 32.22 130 GLU A C 1
ATOM 1018 O O . GLU A 1 130 ? 18.863 -29.158 -31.541 1.00 32.22 130 GLU A O 1
ATOM 1023 N N . LEU A 1 131 ? 18.203 -30.365 -33.319 1.00 35.00 131 LEU A N 1
ATOM 1024 C CA . LEU A 1 131 ? 16.872 -30.727 -32.848 1.00 35.00 131 LEU A CA 1
ATOM 1025 C C . LEU A 1 131 ? 16.992 -31.882 -31.851 1.00 35.00 131 LEU A C 1
ATOM 1027 O O . LEU A 1 131 ? 17.296 -33.005 -32.246 1.00 35.00 131 LEU A O 1
ATOM 1031 N N . ASN A 1 132 ? 16.672 -31.639 -30.578 1.00 31.22 132 ASN A N 1
ATOM 1032 C CA . ASN A 1 132 ? 16.367 -32.722 -29.648 1.00 31.22 132 ASN A CA 1
ATOM 1033 C C . ASN A 1 132 ? 14.915 -32.607 -29.170 1.00 31.22 132 ASN A C 1
ATOM 1035 O O . ASN A 1 132 ? 14.558 -31.805 -28.304 1.00 31.22 132 ASN A O 1
ATOM 1039 N N . GLU A 1 133 ? 14.058 -33.407 -29.802 1.00 38.91 133 GLU A N 1
ATOM 1040 C CA . GLU A 1 133 ? 12.681 -33.629 -29.393 1.00 38.91 133 GLU A CA 1
ATOM 1041 C C . GLU A 1 133 ? 12.634 -34.508 -28.138 1.00 38.91 133 GLU A C 1
ATOM 1043 O O . GLU A 1 133 ? 13.059 -35.661 -28.161 1.00 38.91 133 GLU A O 1
ATOM 1048 N N . LYS A 1 134 ? 12.001 -33.993 -27.078 1.00 30.91 134 LYS A N 1
ATOM 1049 C CA . LYS A 1 134 ? 10.872 -34.612 -26.349 1.00 30.91 134 LYS A CA 1
ATOM 1050 C C . LYS A 1 134 ? 10.848 -34.116 -24.911 1.00 30.91 134 LYS A C 1
ATOM 1052 O O . LYS A 1 134 ? 11.679 -34.495 -24.099 1.00 30.91 134 LYS A O 1
ATOM 1057 N N . GLN A 1 135 ? 9.803 -33.359 -24.590 1.00 33.91 135 GLN A N 1
ATOM 1058 C CA . GLN A 1 135 ? 8.937 -33.586 -23.430 1.00 33.91 135 GLN A CA 1
ATOM 1059 C C . GLN A 1 135 ? 7.784 -32.583 -23.515 1.00 33.91 135 GLN A C 1
ATOM 1061 O O . GLN A 1 135 ? 8.002 -31.373 -23.532 1.00 33.91 135 GLN A O 1
ATOM 1066 N N . LYS A 1 136 ? 6.552 -33.097 -23.605 1.00 36.19 136 LYS A N 1
ATOM 1067 C CA . LYS A 1 136 ? 5.312 -32.316 -23.535 1.00 36.19 136 LYS A CA 1
ATOM 1068 C C . LYS A 1 136 ? 5.267 -31.584 -22.190 1.00 36.19 136 LYS A C 1
ATOM 1070 O O . LYS A 1 136 ? 4.823 -32.149 -21.196 1.00 36.19 136 LYS A O 1
ATOM 1075 N N . LYS A 1 137 ? 5.753 -30.346 -22.155 1.00 35.47 137 LYS A N 1
ATOM 1076 C CA . LYS A 1 137 ? 5.491 -29.403 -21.069 1.00 35.47 137 LYS A CA 1
ATOM 1077 C C . LYS A 1 137 ? 4.191 -28.693 -21.416 1.00 35.47 137 LYS A C 1
ATOM 1079 O O . LYS A 1 137 ? 4.013 -28.260 -22.552 1.00 35.47 137 LYS A O 1
ATOM 1084 N N . SER A 1 138 ? 3.268 -28.654 -20.461 1.00 37.44 138 SER A N 1
ATOM 1085 C CA . SER A 1 138 ? 2.080 -27.811 -20.534 1.00 37.44 138 SER A CA 1
ATOM 1086 C C . SER A 1 138 ? 2.485 -26.410 -20.982 1.00 37.44 138 SER A C 1
ATOM 1088 O O . SER A 1 138 ? 3.536 -25.905 -20.585 1.00 37.44 138 SER A O 1
ATOM 1090 N N . ASP A 1 139 ? 1.660 -25.825 -21.840 1.00 40.66 139 ASP A N 1
ATOM 1091 C CA . ASP A 1 139 ? 1.855 -24.550 -22.524 1.00 40.66 139 ASP A CA 1
ATOM 1092 C C . ASP A 1 139 ? 1.781 -23.375 -21.522 1.00 40.66 139 ASP A C 1
ATOM 1094 O O . ASP A 1 139 ? 0.889 -22.528 -21.549 1.00 40.66 139 ASP A O 1
ATOM 1098 N N . HIS A 1 140 ? 2.685 -23.351 -20.540 1.00 49.78 140 HIS A N 1
ATOM 1099 C CA . HIS A 1 140 ? 2.901 -22.203 -19.678 1.00 49.78 140 HIS A CA 1
ATOM 1100 C C . HIS A 1 140 ? 3.611 -21.156 -20.527 1.00 49.78 140 HIS A C 1
ATOM 1102 O O . HIS A 1 140 ? 4.836 -21.179 -20.665 1.00 49.78 140 HIS A O 1
ATOM 1108 N N . LYS A 1 141 ? 2.826 -20.250 -21.130 1.00 54.31 141 LYS A N 1
ATOM 1109 C CA . LYS A 1 141 ? 3.323 -19.001 -21.720 1.00 54.31 141 LYS A CA 1
ATOM 1110 C C . LYS A 1 141 ? 4.331 -18.391 -20.748 1.00 54.31 141 LYS A C 1
ATOM 1112 O O . LYS A 1 141 ? 3.939 -17.880 -19.700 1.00 54.31 141 LYS A O 1
ATOM 1117 N N . LYS A 1 142 ? 5.621 -18.470 -21.091 1.00 58.03 142 LYS A N 1
ATOM 1118 C CA . LYS A 1 142 ? 6.700 -17.838 -20.329 1.00 58.03 142 LYS A CA 1
ATOM 1119 C C . LYS A 1 142 ? 6.331 -16.373 -20.158 1.00 58.03 142 LYS A C 1
ATOM 1121 O O . LYS A 1 142 ? 6.134 -15.667 -21.149 1.00 58.03 142 LYS A O 1
ATOM 1126 N N . VAL A 1 143 ? 6.167 -15.943 -18.913 1.00 63.94 143 VAL A N 1
ATOM 1127 C CA . VAL A 1 143 ? 5.802 -14.561 -18.642 1.00 63.94 143 VAL A CA 1
ATOM 1128 C C . VAL A 1 143 ? 6.996 -13.688 -19.005 1.00 63.94 143 VAL A C 1
ATOM 1130 O O . VAL A 1 143 ? 8.102 -13.943 -18.546 1.00 63.94 143 VAL A O 1
ATOM 1133 N N . VAL A 1 144 ? 6.791 -12.723 -19.895 1.00 72.31 144 VAL A N 1
ATOM 1134 C CA . VAL A 1 144 ? 7.846 -11.822 -20.374 1.00 72.31 144 VAL A CA 1
ATOM 1135 C C . VAL A 1 144 ? 7.993 -10.679 -19.375 1.00 72.31 144 VAL A C 1
ATOM 1137 O O . VAL A 1 144 ? 6.981 -10.084 -19.004 1.00 72.31 144 VAL A O 1
ATOM 1140 N N . ASP A 1 145 ? 9.224 -10.354 -18.964 1.00 80.69 145 ASP A N 1
ATOM 1141 C CA . ASP A 1 145 ? 9.488 -9.143 -18.176 1.00 80.69 145 ASP A CA 1
ATOM 1142 C C . ASP A 1 145 ? 8.970 -7.905 -18.939 1.00 80.69 145 ASP A C 1
ATOM 1144 O O . ASP A 1 145 ? 9.448 -7.635 -20.050 1.00 80.69 145 ASP A O 1
ATOM 1148 N N . PRO A 1 146 ? 8.010 -7.143 -18.375 1.00 85.38 146 PRO A N 1
ATOM 1149 C CA . PRO A 1 146 ? 7.461 -5.946 -19.007 1.00 85.38 146 PRO A CA 1
ATOM 1150 C C . PRO A 1 146 ? 8.513 -4.894 -19.371 1.00 85.38 146 PRO A C 1
ATOM 1152 O O . PRO A 1 146 ? 8.286 -4.099 -20.281 1.00 85.38 146 PRO A O 1
ATOM 1155 N N . LEU A 1 147 ? 9.675 -4.881 -18.703 1.00 87.50 147 LEU A N 1
ATOM 1156 C CA . LEU A 1 147 ? 10.761 -3.968 -19.061 1.00 87.50 147 LEU A CA 1
ATOM 1157 C C . LEU A 1 147 ? 11.284 -4.204 -20.482 1.00 87.50 147 LEU A C 1
ATOM 1159 O O . LEU A 1 147 ? 11.656 -3.245 -21.158 1.00 87.50 147 LEU A O 1
ATOM 1163 N N . ASN A 1 148 ? 11.252 -5.446 -20.971 1.00 85.56 148 ASN A N 1
ATOM 1164 C CA . ASN A 1 148 ? 11.758 -5.795 -22.300 1.00 85.56 148 ASN A CA 1
ATOM 1165 C C . ASN A 1 148 ? 10.927 -5.184 -23.439 1.00 85.56 148 ASN A C 1
ATOM 1167 O O . ASN A 1 148 ? 11.404 -5.102 -24.571 1.00 85.56 148 ASN A O 1
ATOM 1171 N N . TRP A 1 149 ? 9.710 -4.700 -23.164 1.00 86.75 149 TRP A N 1
ATOM 1172 C CA . TRP A 1 149 ? 8.916 -3.944 -24.140 1.00 86.75 149 TRP A CA 1
ATOM 1173 C C . TRP A 1 149 ? 9.544 -2.592 -24.501 1.00 86.75 149 TRP A C 1
ATOM 1175 O O . TRP A 1 149 ? 9.277 -2.051 -25.572 1.00 86.75 149 TRP A O 1
ATOM 1185 N N . PHE A 1 150 ? 10.422 -2.066 -23.644 1.00 87.00 150 PHE A N 1
ATOM 1186 C CA . PHE A 1 150 ? 11.099 -0.782 -23.839 1.00 87.00 150 PHE A CA 1
ATOM 1187 C C . PHE A 1 150 ? 12.509 -0.927 -24.437 1.00 87.00 150 PHE A C 1
ATOM 1189 O O . PHE A 1 150 ? 13.246 0.055 -24.532 1.00 87.00 150 PHE A O 1
ATOM 1196 N N . GLY A 1 151 ? 12.871 -2.134 -24.884 1.00 84.31 151 GLY A N 1
ATOM 1197 C CA . GLY A 1 151 ? 14.138 -2.448 -25.541 1.00 84.31 151 GLY A CA 1
ATOM 1198 C C . GLY A 1 151 ? 15.046 -3.357 -24.711 1.00 84.31 151 GLY A C 1
ATOM 1199 O O . GLY A 1 151 ? 14.802 -3.619 -23.539 1.00 84.31 151 GLY A O 1
ATOM 1200 N N . VAL A 1 152 ? 16.123 -3.838 -25.337 1.00 77.25 152 VAL A N 1
ATOM 1201 C CA . VAL A 1 152 ? 17.085 -4.770 -24.714 1.00 77.25 152 VAL A CA 1
ATOM 1202 C C . VAL A 1 152 ? 17.912 -4.088 -23.612 1.00 77.25 152 VAL A C 1
ATOM 1204 O O . VAL A 1 152 ? 18.283 -4.711 -22.621 1.00 77.25 152 VAL A O 1
ATOM 1207 N N . LEU A 1 153 ? 18.183 -2.787 -23.763 1.00 83.62 153 LEU A N 1
ATOM 1208 C CA . LEU A 1 153 ? 18.989 -1.985 -22.840 1.00 83.62 153 LEU A CA 1
ATOM 1209 C C . LEU A 1 153 ? 18.130 -0.904 -22.185 1.00 83.62 153 LEU A C 1
ATOM 1211 O O . LEU A 1 153 ? 18.058 0.237 -22.637 1.00 83.62 153 LEU A O 1
ATOM 1215 N N . VAL A 1 154 ? 17.476 -1.288 -21.095 1.00 85.75 154 VAL A N 1
ATOM 1216 C CA . VAL A 1 154 ? 16.670 -0.380 -20.280 1.00 85.75 154 VAL A CA 1
ATOM 1217 C C . VAL A 1 154 ? 17.553 0.375 -19.271 1.00 85.75 154 VAL A C 1
ATOM 1219 O O . VAL A 1 154 ? 18.323 -0.278 -18.556 1.00 85.75 154 VAL A O 1
ATOM 1222 N N . PRO A 1 155 ? 17.432 1.716 -19.145 1.00 90.50 155 PRO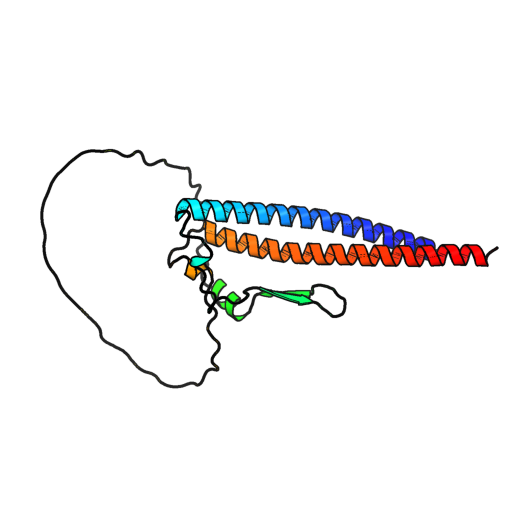 A N 1
ATOM 1223 C CA . PRO A 1 155 ? 18.194 2.495 -18.175 1.00 90.50 155 PRO A CA 1
ATOM 1224 C C . PRO A 1 155 ? 17.948 2.050 -16.728 1.00 90.50 155 PRO A C 1
ATOM 1226 O O . PRO A 1 155 ? 16.820 1.677 -16.382 1.00 90.50 155 PRO A O 1
ATOM 1229 N N . PRO A 1 156 ? 18.945 2.200 -15.838 1.00 91.69 156 PRO A N 1
ATOM 1230 C CA . PRO A 1 156 ? 18.804 1.852 -14.423 1.00 91.69 156 PRO A CA 1
ATOM 1231 C C . PRO A 1 156 ? 17.657 2.612 -13.744 1.00 91.69 156 PRO A C 1
ATOM 1233 O O . PRO A 1 156 ? 16.955 2.046 -12.913 1.00 91.69 156 PRO A O 1
ATOM 1236 N N . ALA A 1 157 ? 17.386 3.855 -14.157 1.00 92.94 157 ALA A N 1
ATOM 1237 C CA . ALA A 1 157 ? 16.272 4.639 -13.628 1.00 92.94 157 ALA A CA 1
ATOM 1238 C C . ALA A 1 157 ? 14.898 4.004 -13.915 1.00 92.94 157 ALA A C 1
ATOM 1240 O O . ALA A 1 157 ? 14.012 4.071 -13.069 1.00 92.94 157 ALA A O 1
ATOM 1241 N N . LEU A 1 158 ? 14.702 3.344 -15.064 1.00 91.75 158 LEU A N 1
ATOM 1242 C CA . LEU A 1 158 ? 13.421 2.687 -15.356 1.00 91.75 158 LEU A CA 1
ATOM 1243 C C . LEU A 1 158 ? 13.249 1.412 -14.520 1.00 91.75 158 LEU A C 1
ATOM 1245 O O . LEU A 1 158 ? 12.157 1.145 -14.025 1.00 91.75 158 LEU A O 1
ATOM 1249 N N . ARG A 1 159 ? 14.343 0.671 -14.300 1.00 92.00 159 ARG A N 1
ATOM 1250 C CA . ARG A 1 159 ? 14.364 -0.492 -13.397 1.00 92.00 159 ARG A CA 1
ATOM 1251 C C . ARG A 1 159 ? 14.049 -0.075 -11.961 1.00 92.00 159 ARG A C 1
ATOM 1253 O O . ARG A 1 159 ? 13.195 -0.680 -11.321 1.00 92.00 159 ARG A O 1
ATOM 1260 N N . GLN A 1 160 ? 14.671 1.005 -11.486 1.00 94.00 160 GLN A N 1
ATOM 1261 C CA . GLN A 1 160 ? 14.396 1.550 -10.158 1.00 94.00 160 GLN A CA 1
ATOM 1262 C C . GLN A 1 160 ? 12.945 2.020 -10.034 1.00 94.00 160 GLN A C 1
ATOM 1264 O O . GLN A 1 160 ? 12.287 1.725 -9.046 1.00 94.00 160 GLN A O 1
ATOM 1269 N N . SER A 1 161 ? 12.413 2.681 -11.065 1.00 94.12 161 SER A N 1
ATOM 1270 C CA . SER A 1 161 ? 11.011 3.100 -11.106 1.00 94.12 161 SER A CA 1
ATOM 1271 C C . SER A 1 161 ? 10.046 1.916 -10.962 1.00 94.12 161 SER A C 1
ATOM 1273 O O . SER A 1 161 ? 9.116 1.982 -10.162 1.00 94.12 161 SER A O 1
ATOM 1275 N N . GLN A 1 162 ? 10.299 0.800 -11.658 1.00 91.94 162 GLN A N 1
ATOM 1276 C CA . GLN A 1 162 ? 9.508 -0.427 -11.510 1.00 91.94 162 GLN A CA 1
ATOM 1277 C C . GLN A 1 162 ? 9.553 -0.971 -10.072 1.00 91.94 162 GLN A C 1
ATOM 1279 O O . GLN A 1 162 ? 8.512 -1.338 -9.524 1.00 91.94 162 GLN A O 1
ATOM 1284 N N . GLN A 1 163 ? 10.735 -1.011 -9.447 1.00 91.69 163 GLN A N 1
ATOM 1285 C CA . GLN A 1 163 ? 10.885 -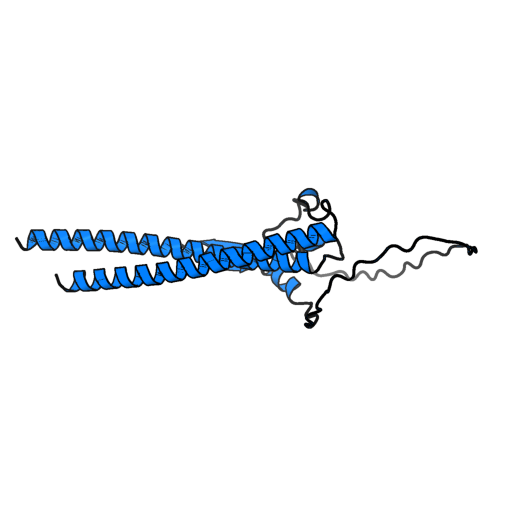1.458 -8.058 1.00 91.69 163 GLN A CA 1
ATOM 1286 C C . GLN A 1 163 ? 10.165 -0.533 -7.072 1.00 91.69 163 GLN A C 1
ATOM 1288 O O . GLN A 1 163 ? 9.480 -1.013 -6.169 1.00 91.69 163 GLN A O 1
ATOM 1293 N N . ASP A 1 164 ? 10.294 0.780 -7.257 1.00 94.75 164 ASP A N 1
ATOM 1294 C CA . ASP A 1 164 ? 9.638 1.782 -6.423 1.00 94.75 164 ASP A CA 1
ATOM 1295 C C . ASP A 1 164 ? 8.115 1.631 -6.515 1.00 94.75 164 ASP A C 1
ATOM 1297 O O . ASP A 1 164 ? 7.451 1.556 -5.485 1.00 94.75 164 ASP A O 1
ATOM 1301 N N . PHE A 1 165 ? 7.561 1.452 -7.722 1.00 93.56 165 PHE A N 1
ATOM 1302 C CA . PHE A 1 165 ? 6.130 1.191 -7.893 1.00 93.56 165 PHE A CA 1
ATOM 1303 C C . PHE A 1 165 ? 5.684 -0.148 -7.294 1.00 93.56 165 PHE A C 1
ATOM 1305 O O . PHE A 1 165 ? 4.589 -0.210 -6.736 1.00 93.56 165 PHE A O 1
ATOM 1312 N N . LYS A 1 166 ? 6.507 -1.209 -7.345 1.00 90.19 166 LYS A N 1
ATOM 1313 C CA . LYS A 1 166 ? 6.205 -2.482 -6.657 1.00 90.19 166 LYS A CA 1
ATOM 1314 C C . LYS A 1 166 ? 6.013 -2.232 -5.156 1.00 90.19 166 LYS A C 1
ATOM 1316 O O . LYS A 1 166 ? 4.968 -2.587 -4.614 1.00 90.19 166 LYS A O 1
ATOM 1321 N N . LYS A 1 167 ? 6.953 -1.515 -4.529 1.00 91.06 167 LYS A N 1
ATOM 1322 C CA . LYS A 1 167 ? 6.882 -1.113 -3.112 1.00 91.06 167 LYS A CA 1
ATOM 1323 C C . LYS A 1 167 ? 5.693 -0.194 -2.820 1.00 91.06 167 LYS A C 1
ATOM 1325 O O . LYS A 1 167 ? 5.041 -0.348 -1.792 1.00 91.06 167 LYS A O 1
ATOM 1330 N N . THR A 1 168 ? 5.372 0.740 -3.718 1.00 93.94 168 THR A N 1
ATOM 1331 C CA . THR A 1 168 ? 4.190 1.607 -3.592 1.00 93.94 168 THR A CA 1
ATOM 1332 C C . THR A 1 168 ? 2.905 0.782 -3.557 1.00 93.94 168 THR A C 1
ATOM 1334 O O . THR A 1 168 ? 2.049 1.029 -2.714 1.00 93.94 168 THR A O 1
ATOM 1337 N N . ILE A 1 169 ? 2.756 -0.226 -4.422 1.00 91.25 169 ILE A N 1
ATOM 1338 C CA . ILE A 1 169 ? 1.574 -1.100 -4.397 1.00 91.25 169 ILE A CA 1
ATOM 1339 C C . ILE A 1 169 ? 1.525 -1.923 -3.105 1.00 91.25 169 ILE A C 1
ATOM 1341 O O . ILE A 1 169 ? 0.462 -2.005 -2.494 1.00 91.25 169 ILE A O 1
ATOM 1345 N N . GLU A 1 170 ? 2.651 -2.484 -2.654 1.00 88.62 170 GLU A N 1
ATOM 1346 C CA . GLU A 1 170 ? 2.742 -3.195 -1.366 1.00 88.62 170 GLU A CA 1
ATOM 1347 C C . GLU A 1 170 ? 2.290 -2.306 -0.198 1.00 88.62 170 GLU A C 1
ATOM 1349 O O . GLU A 1 170 ? 1.448 -2.700 0.609 1.00 88.62 170 GLU A O 1
ATOM 1354 N N . SER A 1 171 ? 2.788 -1.072 -0.146 1.00 90.44 171 SER A N 1
ATOM 1355 C CA . SER A 1 171 ? 2.407 -0.100 0.878 1.00 90.44 171 SER A CA 1
ATOM 1356 C C . SER A 1 171 ? 0.935 0.316 0.760 1.00 90.44 171 SER A C 1
ATOM 1358 O O . SER A 1 171 ? 0.229 0.404 1.761 1.00 90.44 171 SER A O 1
ATOM 1360 N N . GLY A 1 172 ? 0.410 0.470 -0.459 1.00 90.31 172 GLY A N 1
ATOM 1361 C CA . GLY A 1 172 ? -0.999 0.793 -0.698 1.00 90.31 172 GLY A CA 1
ATOM 1362 C C . GLY A 1 172 ? -1.954 -0.292 -0.191 1.00 90.31 172 GLY A C 1
ATOM 1363 O O . GLY A 1 172 ? -3.016 0.019 0.350 1.00 90.31 172 GLY A O 1
ATOM 1364 N N . VAL A 1 173 ? -1.552 -1.562 -0.298 1.00 88.19 173 VAL A N 1
ATOM 1365 C CA . VAL A 1 173 ? -2.266 -2.692 0.314 1.00 88.19 173 VAL A CA 1
ATOM 1366 C C . VAL A 1 173 ? -2.293 -2.562 1.839 1.00 88.19 173 VAL A C 1
ATOM 1368 O O . VAL A 1 173 ? -3.356 -2.708 2.447 1.00 88.19 173 VAL A O 1
ATOM 1371 N N . ASN A 1 174 ? -1.160 -2.232 2.461 1.00 89.06 174 ASN A N 1
ATOM 1372 C CA . ASN A 1 174 ? -1.081 -2.037 3.910 1.00 89.06 174 ASN A CA 1
ATOM 1373 C C . ASN A 1 174 ? -1.961 -0.869 4.379 1.00 89.06 174 ASN A C 1
ATOM 1375 O O . ASN A 1 174 ? -2.723 -1.023 5.332 1.00 89.06 174 ASN A O 1
ATOM 1379 N N . VAL A 1 175 ? -1.934 0.263 3.669 1.00 91.38 175 VAL A N 1
ATOM 1380 C CA . VAL A 1 175 ? -2.802 1.423 3.936 1.00 91.38 175 VAL A CA 1
ATOM 1381 C C . VAL A 1 175 ? -4.281 1.033 3.860 1.00 91.38 175 VAL A C 1
ATOM 1383 O O . VAL A 1 175 ? -5.066 1.415 4.730 1.00 91.38 175 VAL A O 1
ATOM 1386 N N . ALA A 1 176 ? -4.680 0.244 2.857 1.00 88.06 176 ALA A N 1
ATOM 1387 C CA . ALA A 1 176 ? -6.055 -0.240 2.732 1.00 88.06 176 ALA A CA 1
ATOM 1388 C C . ALA A 1 176 ? -6.462 -1.147 3.908 1.00 88.06 176 ALA A C 1
ATOM 1390 O O . ALA A 1 176 ? -7.558 -0.992 4.450 1.00 88.06 176 ALA A O 1
ATOM 1391 N N . ASN A 1 177 ? -5.569 -2.040 4.344 1.00 87.81 177 ASN A N 1
ATOM 1392 C CA . ASN A 1 177 ? -5.790 -2.911 5.501 1.00 87.81 177 ASN A CA 1
ATOM 1393 C C . ASN A 1 177 ? -5.919 -2.126 6.813 1.00 87.81 177 ASN A C 1
ATOM 1395 O O . ASN A 1 177 ? -6.833 -2.381 7.597 1.00 87.81 177 ASN A O 1
ATOM 1399 N N . LEU A 1 178 ? -5.043 -1.145 7.045 1.00 90.56 178 LEU A N 1
ATOM 1400 C CA . LEU A 1 178 ? -5.098 -0.279 8.226 1.00 90.56 178 LEU A CA 1
ATOM 1401 C C . LEU A 1 178 ? -6.382 0.554 8.239 1.00 90.56 178 LEU A C 1
ATOM 1403 O O . LEU A 1 178 ? -7.050 0.645 9.267 1.00 90.56 178 LEU A O 1
ATOM 1407 N N . LYS A 1 179 ? -6.791 1.083 7.080 1.00 91.56 179 LYS A N 1
ATOM 1408 C CA . LYS A 1 179 ? -8.068 1.789 6.936 1.00 91.56 179 LYS A CA 1
ATOM 1409 C C . LYS A 1 179 ? -9.258 0.896 7.285 1.00 91.56 179 LYS A C 1
ATOM 1411 O O . LYS A 1 179 ? -10.149 1.335 8.007 1.00 91.56 179 LYS A O 1
ATOM 1416 N N . LEU A 1 180 ? -9.268 -0.347 6.806 1.00 89.75 180 LEU A N 1
ATOM 1417 C CA . LEU A 1 180 ? -10.313 -1.309 7.150 1.00 89.75 180 LEU A CA 1
ATOM 1418 C C . LEU A 1 180 ? -10.332 -1.594 8.659 1.00 89.75 180 LEU A C 1
ATOM 1420 O O . LEU A 1 180 ? -11.398 -1.587 9.269 1.00 89.75 180 LEU A O 1
ATOM 1424 N N . ARG A 1 181 ? -9.163 -1.787 9.282 1.00 89.94 181 ARG A N 1
ATOM 1425 C CA . ARG A 1 181 ? -9.060 -2.000 10.732 1.00 89.94 181 ARG A CA 1
ATOM 1426 C C . ARG A 1 181 ? -9.619 -0.817 11.523 1.00 89.94 181 ARG A C 1
ATOM 1428 O O . ARG A 1 181 ? -10.381 -1.037 12.459 1.00 89.94 181 ARG A O 1
ATOM 1435 N N . LEU A 1 182 ? -9.303 0.417 11.125 1.00 93.38 182 LEU A N 1
ATOM 1436 C CA . LEU A 1 182 ? -9.859 1.628 11.742 1.00 93.38 182 LEU A CA 1
ATOM 1437 C C . LEU A 1 182 ? -11.390 1.655 11.666 1.00 93.38 182 LEU A C 1
ATOM 1439 O O . LEU A 1 182 ? -12.041 1.958 12.663 1.00 93.38 182 LEU A O 1
ATOM 1443 N N . GLN A 1 183 ? -11.966 1.291 10.518 1.00 90.75 183 GLN A N 1
ATOM 1444 C CA . GLN A 1 183 ? -13.421 1.212 10.352 1.00 90.75 183 GLN A CA 1
ATOM 1445 C C . GLN A 1 183 ? -14.045 0.147 11.264 1.00 90.75 183 GLN A C 1
ATOM 1447 O O . GLN A 1 183 ? -15.066 0.405 11.900 1.00 90.75 183 GLN A O 1
ATOM 1452 N N . THR A 1 184 ? -13.417 -1.025 11.385 1.00 90.94 184 THR A N 1
ATOM 1453 C CA . THR A 1 184 ? -13.876 -2.091 12.288 1.00 90.94 184 THR A CA 1
ATOM 1454 C C . THR A 1 184 ? -13.802 -1.667 13.755 1.00 90.94 184 THR A C 1
ATOM 1456 O O . THR A 1 184 ? -14.744 -1.906 14.510 1.00 90.94 184 THR A O 1
ATOM 1459 N N . LEU A 1 185 ? -12.714 -1.009 14.168 1.00 92.12 185 LEU A N 1
ATOM 1460 C CA . LEU A 1 185 ? -12.557 -0.496 15.532 1.00 92.12 185 LEU A CA 1
ATOM 1461 C C . LEU A 1 185 ? -13.582 0.594 15.848 1.00 92.12 185 LEU A C 1
ATOM 1463 O O . LEU A 1 185 ? -14.164 0.581 16.931 1.00 92.12 185 LEU A O 1
ATOM 1467 N N . GLN A 1 186 ? -13.860 1.487 14.895 1.00 94.00 186 GLN A N 1
ATOM 1468 C CA . GLN A 1 186 ? -14.905 2.496 15.040 1.00 94.00 186 GLN A CA 1
ATOM 1469 C C . GLN A 1 186 ? -16.282 1.848 15.235 1.00 94.00 186 GLN A C 1
ATOM 1471 O O . GLN A 1 186 ? -16.991 2.188 16.182 1.00 94.00 186 GLN A O 1
ATOM 1476 N N . ALA A 1 187 ? -16.639 0.871 14.397 1.00 93.19 187 ALA A N 1
ATOM 1477 C CA . ALA A 1 187 ? -17.896 0.143 14.543 1.00 93.19 187 ALA A CA 1
ATOM 1478 C C . ALA A 1 187 ? -17.976 -0.566 15.907 1.00 93.19 187 ALA A C 1
ATOM 1480 O O . ALA A 1 187 ? -18.980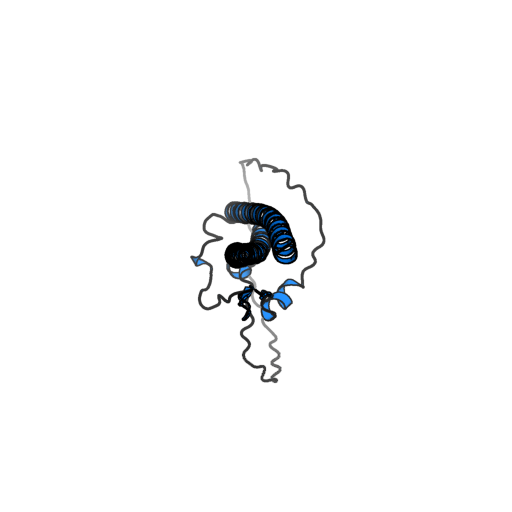 -0.451 16.611 1.00 93.19 187 ALA A O 1
ATOM 1481 N N . LYS A 1 188 ? -16.893 -1.234 16.334 1.00 93.25 188 LYS A N 1
ATOM 1482 C CA . LYS A 1 188 ? -16.815 -1.882 17.651 1.00 93.25 188 LYS A CA 1
ATOM 1483 C C . LYS A 1 188 ? -17.044 -0.872 18.781 1.00 93.25 188 LYS A C 1
ATOM 1485 O O . LYS A 1 188 ? -17.863 -1.125 19.664 1.00 93.25 188 LYS A O 1
ATOM 1490 N N . TYR A 1 189 ? -16.381 0.280 18.732 1.00 94.94 189 TYR A N 1
ATOM 1491 C CA . TYR A 1 189 ? -16.557 1.352 19.710 1.00 94.94 189 TYR A CA 1
ATOM 1492 C C . TYR A 1 189 ? -18.016 1.823 19.796 1.00 94.94 189 TYR A C 1
ATOM 1494 O O . TYR A 1 189 ? -18.567 1.924 20.893 1.00 94.94 189 TYR A O 1
ATOM 1502 N N . GLU A 1 190 ? -18.672 2.057 18.657 1.00 94.75 190 GLU A N 1
ATOM 1503 C CA . GLU A 1 190 ? -20.077 2.480 18.608 1.00 94.75 190 GLU A CA 1
ATOM 1504 C C . GLU A 1 190 ? -21.016 1.4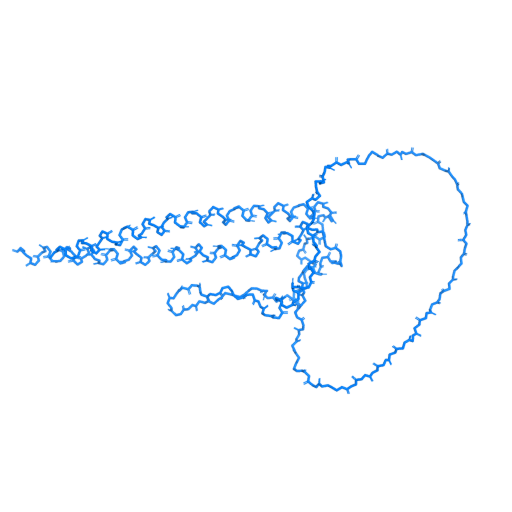37 19.238 1.00 94.75 190 GLU A C 1
ATOM 1506 O O . GLU A 1 190 ? -21.908 1.799 20.013 1.00 94.75 190 GLU A O 1
ATOM 1511 N N . THR A 1 191 ? -20.778 0.142 18.987 1.00 94.94 191 THR A N 1
ATOM 1512 C CA . THR A 1 191 ? -21.569 -0.937 19.605 1.00 94.94 191 THR A CA 1
ATOM 1513 C C . THR A 1 191 ? -21.401 -1.000 21.126 1.00 94.94 191 THR A C 1
ATOM 1515 O O . THR A 1 191 ? -22.397 -1.069 21.849 1.00 94.94 191 THR A O 1
ATOM 1518 N N . LEU A 1 192 ? -20.169 -0.892 21.636 1.00 93.06 192 LEU A N 1
ATOM 1519 C CA . LEU A 1 192 ? -19.888 -0.883 23.076 1.00 93.06 192 LEU A CA 1
ATOM 1520 C C . LEU A 1 192 ? -20.473 0.363 23.756 1.00 93.06 192 LEU A C 1
ATOM 1522 O O . LEU A 1 192 ? -20.985 0.298 24.877 1.00 93.06 192 LEU A O 1
ATOM 1526 N N . LEU A 1 193 ? -20.452 1.507 23.068 1.00 93.44 193 LEU A N 1
ATOM 1527 C CA . LEU A 1 193 ? -21.056 2.741 23.558 1.00 93.44 19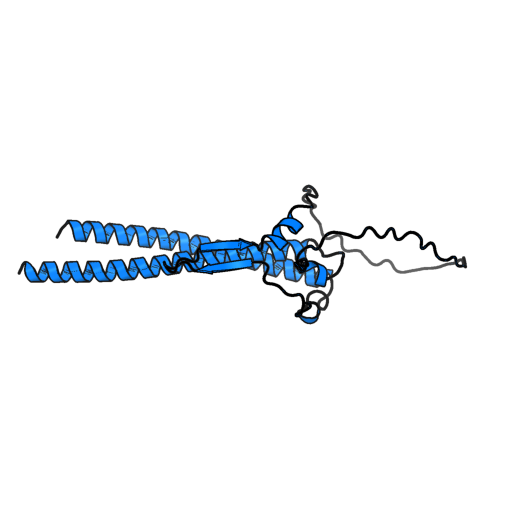3 LEU A CA 1
ATOM 1528 C C . LEU A 1 193 ? -22.580 2.608 23.701 1.00 93.44 193 LEU A C 1
ATOM 1530 O O . LEU A 1 193 ? -23.145 3.105 24.679 1.00 93.44 193 LEU A O 1
ATOM 1534 N N . ALA A 1 194 ? -23.248 1.946 22.752 1.00 93.44 194 ALA A N 1
ATOM 1535 C CA . ALA A 1 194 ? -24.676 1.650 22.841 1.00 93.44 194 ALA A CA 1
ATOM 1536 C C . ALA A 1 194 ? -24.977 0.726 24.033 1.00 93.44 194 ALA A C 1
ATOM 1538 O O . ALA A 1 194 ? -25.784 1.086 24.890 1.00 93.44 194 ALA A O 1
ATOM 1539 N N . GLN A 1 195 ? -24.230 -0.374 24.177 1.00 91.62 195 GLN A N 1
ATOM 1540 C CA . GLN A 1 195 ? -24.367 -1.297 25.311 1.00 91.62 195 GLN A CA 1
ATOM 1541 C C . GLN A 1 195 ? -24.188 -0.592 26.663 1.00 91.62 195 GLN A C 1
ATOM 1543 O O . GLN A 1 195 ? -24.980 -0.785 27.586 1.00 91.62 195 GLN A O 1
ATOM 1548 N N . LYS A 1 196 ? -23.193 0.297 26.784 1.00 90.75 196 LYS A N 1
ATOM 1549 C CA . LYS A 1 196 ? -22.977 1.100 27.998 1.00 90.75 196 LYS A CA 1
ATOM 1550 C C . LYS A 1 196 ? -24.168 2.009 28.319 1.00 90.75 196 LYS A C 1
ATOM 1552 O O . LYS A 1 196 ? -24.483 2.206 29.493 1.00 90.75 196 LYS A O 1
ATOM 1557 N N . LYS A 1 197 ? -24.816 2.592 27.304 1.00 91.19 197 LYS A N 1
ATOM 1558 C CA . LYS A 1 197 ? -26.011 3.434 27.488 1.00 91.19 197 LYS A CA 1
ATOM 1559 C C . LYS A 1 197 ? -27.209 2.612 27.957 1.00 91.19 197 LYS A C 1
ATOM 1561 O O . LYS A 1 197 ? -27.945 3.093 28.813 1.00 91.19 197 LYS A O 1
ATOM 1566 N N . ASP A 1 198 ? -27.382 1.401 27.440 1.00 91.19 198 ASP A N 1
ATOM 1567 C CA . ASP A 1 198 ? -28.499 0.530 27.815 1.00 91.19 198 ASP A CA 1
ATOM 1568 C C . ASP A 1 198 ? -28.338 -0.027 29.234 1.00 91.19 198 ASP A C 1
ATOM 1570 O O . ASP A 1 198 ? -29.280 0.025 30.022 1.00 91.19 198 ASP A O 1
ATOM 1574 N N . LEU A 1 199 ? -27.122 -0.422 29.626 1.00 88.44 199 LEU A N 1
ATOM 1575 C CA . LEU A 1 199 ? -26.825 -0.815 31.011 1.00 88.44 199 LEU A CA 1
ATOM 1576 C C . LEU A 1 199 ? -27.112 0.321 32.007 1.00 88.44 199 LEU A C 1
ATOM 1578 O O . LEU A 1 199 ? -27.703 0.086 33.054 1.00 88.44 199 LEU A O 1
ATOM 1582 N N . LYS A 1 200 ? -26.788 1.571 31.648 1.00 87.06 200 LYS A N 1
ATOM 1583 C CA . LYS A 1 200 ? -27.121 2.754 32.464 1.00 87.06 200 LYS A CA 1
ATOM 1584 C C . LYS A 1 200 ? -28.621 3.027 32.591 1.00 87.06 200 LYS A C 1
ATOM 1586 O O . LYS A 1 200 ? -29.021 3.695 33.541 1.00 87.06 200 LYS A O 1
ATOM 1591 N N . LYS A 1 201 ? -29.433 2.607 31.616 1.00 87.31 201 LYS A N 1
ATOM 1592 C CA . LYS A 1 201 ? -30.896 2.739 31.679 1.00 87.31 201 LYS A CA 1
ATOM 1593 C C . LYS A 1 201 ? -31.516 1.647 32.544 1.00 87.31 201 LYS A C 1
ATOM 1595 O O . LYS A 1 201 ? -32.449 1.953 33.262 1.00 87.31 201 LYS A O 1
ATOM 1600 N N . ASN A 1 202 ? -30.987 0.425 32.492 1.00 81.19 202 ASN A N 1
ATOM 1601 C CA . ASN A 1 202 ? -31.496 -0.711 33.269 1.00 81.19 202 ASN A CA 1
ATOM 1602 C C . ASN A 1 202 ? -31.142 -0.644 34.766 1.00 81.19 202 ASN A C 1
ATOM 1604 O O . ASN A 1 202 ? -31.769 -1.324 35.568 1.00 81.19 202 ASN A O 1
ATOM 1608 N N . GLU A 1 203 ? -30.132 0.145 35.143 1.00 72.81 203 GLU A N 1
ATOM 1609 C CA . GLU A 1 203 ? -29.778 0.415 36.546 1.00 72.81 203 GLU A CA 1
ATOM 1610 C C . GLU A 1 203 ? -30.613 1.547 37.190 1.00 72.81 203 GLU A C 1
ATOM 1612 O O . GLU A 1 203 ? -30.462 1.796 38.386 1.00 72.81 203 GLU A O 1
ATOM 1617 N N . LYS A 1 204 ? -31.465 2.244 36.422 1.00 53.12 204 LYS A N 1
ATOM 1618 C CA . LYS A 1 204 ? -32.390 3.284 36.909 1.00 53.12 204 LYS A CA 1
ATOM 1619 C C . LYS A 1 204 ? -33.812 2.758 37.017 1.00 53.12 204 LYS A C 1
ATOM 1621 O O . LYS A 1 204 ? -34.494 3.204 37.965 1.00 53.12 204 LYS A O 1
#

Organism: Dreissena polymorpha (NCBI:txid45954)

InterPro domains:
  IPR040357 Vma22/CCDC115 [PF21730] (11-167)
  IPR040357 Vma22/CCDC115 [PTHR31996] (3-198)

Foldseek 3Di:
DVVLVVVLVVLVVVLVVLVVVLVVLVVLLVVLLVLLVVLVVVLCVVLPVPLPDPVLFDPVQDDDQWDWDQDPVRQGDDRDGDPLVVVVVPPDPPDDDPDPPDDPPDDDDDDDDDDDDDDDDDDDDDDDDDDDDDDDDPPPPRRDDRQCSSPPDRDPSNVSSVVSVSVSVVSVSVSVNSVVVSVVSVVVSVVSVVVVVVVVVVVD

Sequence (204 aa):
MDDVCKELDTVVLEFFQTLTDFYMEQEKLGETLKSGLLNMSRARYSMGTQAVTIDKCDNSKMVAAVKVKVSHDNQLTSFKPNPDLEAQFCEINLGGQESNFESSIRKRTVTNKKNVEGYVNGSSHIEDIELNEKQKKSDHKKVVDPLNWFGVLVPPALRQSQQDFKKTIESGVNVANLKLRLQTLQAKYETLLAQKKDLKKNEK

Radius of gyration: 28.9 Å; chains: 1; bounding box: 73×56×86 Å

pLDDT: mean 71.74, std 25.46, range [24.19, 98.12]